Protein AF-A0A2N8HG03-F1 (afdb_monomer)

Nearest PDB structures (foldseek):
  8tf5-assembly1_A  TM=1.774E-01  e=1.425E+00  Homo sapiens
  3riu-assembly1_C-2  TM=3.263E-01  e=7.887E+00  Drosophila melanogaster

Structure (mmCIF, N/CA/C/O backbone):
data_AF-A0A2N8HG03-F1
#
_entry.id   AF-A0A2N8HG03-F1
#
loop_
_atom_site.group_PDB
_atom_site.id
_atom_site.type_symbol
_atom_site.label_atom_id
_atom_site.label_alt_id
_atom_site.label_comp_id
_atom_site.label_asym_id
_atom_site.label_entity_id
_atom_site.label_seq_id
_atom_site.pdbx_PDB_ins_code
_atom_site.Cartn_x
_atom_site.Cartn_y
_atom_site.Cartn_z
_atom_site.occupancy
_atom_site.B_iso_or_equiv
_atom_site.auth_seq_id
_atom_site.auth_comp_id
_atom_site.auth_asym_id
_atom_site.auth_atom_id
_atom_site.pdbx_PDB_model_num
ATOM 1 N N . MET A 1 1 ? 25.462 -40.327 -39.399 1.00 30.22 1 MET A N 1
ATOM 2 C CA . MET A 1 1 ? 26.759 -39.724 -39.775 1.00 30.22 1 MET A CA 1
ATOM 3 C C . MET A 1 1 ? 26.423 -38.397 -40.439 1.00 30.22 1 MET A C 1
ATOM 5 O O . MET A 1 1 ? 25.701 -38.433 -41.420 1.00 30.22 1 MET A O 1
ATOM 9 N N . ALA A 1 2 ? 26.528 -37.280 -39.710 1.00 26.92 2 ALA A N 1
ATOM 10 C CA . ALA A 1 2 ? 27.710 -36.395 -39.666 1.00 26.92 2 ALA A CA 1
ATOM 11 C C . ALA A 1 2 ? 27.862 -35.647 -41.018 1.00 26.92 2 ALA A C 1
ATOM 13 O O . ALA A 1 2 ? 27.846 -36.296 -42.051 1.00 26.92 2 ALA A O 1
ATOM 14 N N . CYS A 1 3 ? 27.937 -34.319 -41.127 1.00 23.59 3 CYS A N 1
ATOM 15 C CA . CYS A 1 3 ? 28.529 -33.322 -40.241 1.00 23.59 3 CYS A CA 1
ATOM 16 C C . CYS A 1 3 ? 27.884 -31.934 -40.398 1.00 23.59 3 CYS A C 1
ATOM 18 O O . CYS A 1 3 ? 27.344 -31.577 -41.441 1.00 23.59 3 CYS A O 1
ATOM 20 N N . CYS A 1 4 ? 28.049 -31.164 -39.326 1.00 28.66 4 CYS A N 1
ATOM 21 C CA . CYS A 1 4 ? 27.863 -29.733 -39.165 1.00 28.66 4 CYS A CA 1
ATOM 22 C C . CYS A 1 4 ? 28.482 -28.878 -40.282 1.00 28.66 4 CYS A C 1
ATOM 24 O O . CYS A 1 4 ? 29.596 -29.150 -40.726 1.00 28.66 4 CYS A O 1
ATOM 26 N N . VAL A 1 5 ? 27.849 -27.736 -40.560 1.00 26.95 5 VAL A N 1
ATOM 27 C CA . VAL A 1 5 ? 28.579 -26.488 -40.808 1.00 26.95 5 VAL A CA 1
ATOM 28 C C . VAL A 1 5 ? 28.059 -25.456 -39.816 1.00 26.95 5 VAL A C 1
ATOM 30 O O . VAL A 1 5 ? 26.890 -25.086 -39.808 1.00 26.95 5 VAL A O 1
ATOM 33 N N . SER A 1 6 ? 28.957 -25.061 -38.929 1.00 29.70 6 SER A N 1
ATOM 34 C CA . SER A 1 6 ? 28.854 -23.935 -38.019 1.00 29.70 6 SER A CA 1
ATOM 35 C C . SER A 1 6 ? 28.812 -22.613 -38.786 1.00 29.70 6 SER A C 1
ATOM 37 O O . SER A 1 6 ? 29.751 -22.309 -39.520 1.00 29.70 6 SER A O 1
ATOM 39 N N . SER A 1 7 ? 27.814 -21.777 -38.517 1.00 25.95 7 SER A N 1
ATOM 40 C CA . SER A 1 7 ? 27.948 -20.323 -38.631 1.00 25.95 7 SER A CA 1
ATOM 41 C C . SER A 1 7 ? 27.722 -19.722 -37.248 1.00 25.95 7 SER A C 1
ATOM 43 O O . SER A 1 7 ? 26.591 -19.544 -36.798 1.00 25.95 7 SER A O 1
ATOM 45 N N . GLY A 1 8 ? 28.824 -19.482 -36.541 1.00 24.59 8 GLY A N 1
ATOM 46 C CA . GLY A 1 8 ? 28.824 -18.633 -35.363 1.00 24.59 8 GLY A CA 1
ATOM 47 C C . GLY A 1 8 ? 28.621 -17.166 -35.745 1.00 24.59 8 GLY A C 1
ATOM 48 O O . GLY A 1 8 ? 29.055 -16.731 -36.807 1.00 24.59 8 GLY A O 1
ATOM 49 N N . HIS A 1 9 ? 28.019 -16.433 -34.805 1.00 30.08 9 HIS A N 1
ATOM 50 C CA . HIS A 1 9 ? 28.015 -14.970 -34.674 1.00 30.08 9 HIS A CA 1
ATOM 51 C C . HIS A 1 9 ? 27.042 -14.191 -35.572 1.00 30.08 9 HIS A C 1
ATOM 53 O O . HIS A 1 9 ? 27.437 -13.410 -36.427 1.00 30.08 9 HIS A O 1
ATOM 59 N N . ALA A 1 10 ? 25.763 -14.264 -35.217 1.00 28.02 10 ALA A N 1
ATOM 60 C CA . ALA A 1 10 ? 25.020 -13.059 -34.871 1.00 28.02 10 ALA A CA 1
ATOM 61 C C . ALA A 1 10 ? 24.168 -13.418 -33.652 1.00 28.02 10 ALA A C 1
ATOM 63 O O . ALA A 1 10 ? 23.324 -14.305 -33.717 1.00 28.02 10 ALA A O 1
ATOM 64 N N . ALA A 1 11 ? 24.435 -12.802 -32.502 1.00 32.81 11 ALA A N 1
ATOM 65 C CA . ALA A 1 11 ? 23.378 -12.676 -31.516 1.00 32.81 11 ALA A CA 1
ATOM 66 C C . ALA A 1 11 ? 22.313 -11.831 -32.218 1.00 32.81 11 ALA A C 1
ATOM 68 O O . ALA A 1 11 ? 22.562 -10.647 -32.445 1.00 32.81 11 ALA A O 1
ATOM 69 N N . ASP A 1 12 ? 21.226 -12.460 -32.671 1.00 35.94 12 ASP A N 1
ATOM 70 C CA . ASP A 1 12 ? 20.104 -11.771 -33.300 1.00 35.94 12 ASP A CA 1
ATOM 71 C C . ASP A 1 12 ? 19.755 -10.572 -32.422 1.00 35.94 12 ASP A C 1
ATOM 73 O O . ASP A 1 12 ? 19.365 -10.719 -31.258 1.00 35.94 12 ASP A O 1
ATOM 77 N N . SER A 1 13 ? 20.000 -9.370 -32.940 1.00 44.31 13 SER A N 1
ATOM 78 C CA . SER A 1 13 ? 19.705 -8.135 -32.236 1.00 44.31 13 SER A CA 1
ATOM 79 C C . SER A 1 13 ? 18.190 -7.988 -32.204 1.00 44.31 13 SER A C 1
ATOM 81 O O . SER A 1 13 ? 17.592 -7.385 -33.090 1.00 44.31 13 SER A O 1
ATOM 83 N N . PHE A 1 14 ? 17.560 -8.604 -31.209 1.00 52.78 14 PHE A N 1
ATOM 84 C CA . PHE A 1 14 ? 16.140 -8.447 -30.953 1.00 52.78 14 PHE A CA 1
ATOM 85 C C . PHE A 1 14 ? 15.879 -6.958 -30.672 1.00 52.78 14 PHE A C 1
ATOM 87 O O . PHE A 1 14 ? 16.500 -6.365 -29.782 1.00 52.78 14 PHE A O 1
ATOM 94 N N . ASP A 1 15 ? 15.017 -6.342 -31.480 1.00 62.91 15 ASP A N 1
ATOM 95 C CA . ASP A 1 15 ? 14.831 -4.890 -31.569 1.00 62.91 15 ASP A CA 1
ATOM 96 C C . ASP A 1 15 ? 13.351 -4.477 -31.405 1.00 62.91 15 ASP A C 1
ATOM 98 O O . ASP A 1 15 ? 12.465 -5.280 -31.093 1.00 62.91 15 ASP A O 1
ATOM 102 N N . PHE A 1 16 ? 13.058 -3.191 -31.619 1.00 65.12 16 PHE A N 1
ATOM 103 C CA . PHE A 1 16 ? 11.703 -2.639 -31.529 1.00 65.12 16 PHE A CA 1
ATOM 104 C C . PHE A 1 16 ? 10.714 -3.238 -32.550 1.00 65.12 16 PHE A C 1
ATOM 106 O O . PHE A 1 16 ? 9.497 -3.196 -32.335 1.00 65.12 16 PHE A O 1
ATOM 113 N N . GLN A 1 17 ? 11.190 -3.776 -33.678 1.00 69.31 17 GLN A N 1
ATOM 114 C CA . GLN A 1 17 ? 10.327 -4.414 -34.670 1.00 69.31 17 GLN A CA 1
ATOM 115 C C . GLN A 1 17 ? 9.769 -5.732 -34.134 1.00 69.31 17 GLN A C 1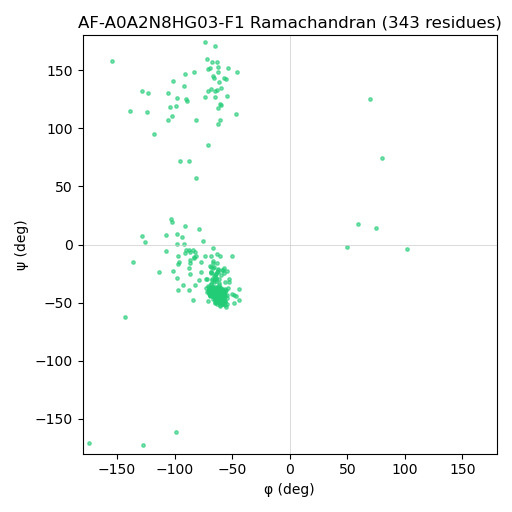
ATOM 117 O O . GLN A 1 17 ? 8.560 -5.963 -34.222 1.00 69.31 17 GLN A O 1
ATOM 122 N N . HIS A 1 18 ? 10.611 -6.522 -33.475 1.00 71.31 18 HIS A N 1
ATOM 123 C CA . HIS A 1 18 ? 10.209 -7.784 -32.868 1.00 71.31 18 HIS A CA 1
ATOM 124 C C . HIS A 1 18 ? 9.151 -7.582 -31.772 1.00 71.31 18 HIS A C 1
ATOM 126 O O . HIS A 1 18 ? 8.145 -8.288 -31.742 1.00 71.31 18 HIS A O 1
ATOM 132 N N . LEU A 1 19 ? 9.295 -6.557 -30.921 1.00 74.00 19 LEU A N 1
ATOM 133 C CA . LEU A 1 19 ? 8.280 -6.220 -29.909 1.00 74.00 19 LEU A CA 1
ATOM 134 C C . LEU A 1 19 ? 6.899 -5.972 -30.542 1.00 74.00 19 LEU A C 1
ATOM 136 O O . LEU A 1 19 ? 5.879 -6.424 -30.020 1.00 74.00 19 LEU A O 1
ATOM 140 N N . ARG A 1 20 ? 6.857 -5.306 -31.702 1.00 73.44 20 ARG A N 1
ATOM 141 C CA . ARG A 1 20 ? 5.604 -5.061 -32.429 1.00 73.44 20 ARG A CA 1
ATOM 142 C C . ARG A 1 20 ? 5.015 -6.319 -33.047 1.00 73.44 20 ARG A C 1
ATOM 144 O O . ARG A 1 20 ? 3.793 -6.447 -33.084 1.00 73.44 20 ARG A O 1
ATOM 151 N N . GLU A 1 21 ? 5.845 -7.221 -33.550 1.00 79.75 21 GLU A N 1
ATOM 152 C CA . GLU A 1 21 ? 5.385 -8.494 -34.108 1.00 79.75 21 GLU A CA 1
ATOM 153 C C . GLU A 1 21 ? 4.722 -9.357 -33.031 1.00 79.75 21 GLU A C 1
ATOM 155 O O . GLU A 1 21 ? 3.597 -9.817 -33.229 1.00 79.75 21 GLU A O 1
ATOM 160 N N . TYR A 1 22 ? 5.334 -9.460 -31.849 1.00 80.19 22 TYR A N 1
ATOM 1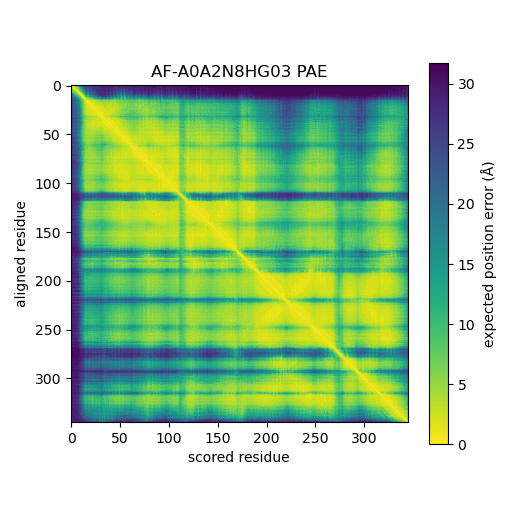61 C CA . TYR A 1 22 ? 4.729 -10.151 -30.708 1.00 80.19 22 TYR A CA 1
ATOM 162 C C . TYR A 1 22 ? 3.424 -9.486 -30.249 1.00 80.19 22 TYR A C 1
ATOM 164 O O . TYR A 1 22 ? 2.427 -10.176 -30.055 1.00 80.19 22 TYR A O 1
ATOM 172 N N . GLN A 1 23 ? 3.368 -8.152 -30.156 1.00 77.62 23 GLN A N 1
ATOM 173 C CA . GLN A 1 23 ? 2.124 -7.446 -29.808 1.00 77.62 23 GLN A CA 1
ATOM 174 C C . GLN A 1 23 ? 0.999 -7.684 -30.827 1.00 77.62 23 GLN A C 1
ATOM 176 O O . GLN A 1 23 ? -0.160 -7.865 -30.442 1.00 77.62 23 GLN A O 1
ATOM 181 N N . LYS A 1 24 ? 1.324 -7.706 -32.127 1.00 83.69 24 LYS A N 1
ATOM 182 C CA . LYS A 1 24 ? 0.359 -8.033 -33.187 1.00 83.69 24 LYS A CA 1
ATOM 183 C C . LYS A 1 24 ? -0.174 -9.454 -33.026 1.00 83.69 24 LYS A C 1
ATOM 185 O O . LYS A 1 24 ? -1.387 -9.636 -33.083 1.00 83.69 24 LYS A O 1
ATOM 190 N N . LEU A 1 25 ? 0.705 -10.426 -32.779 1.00 82.88 25 LEU A N 1
ATOM 191 C CA . LEU A 1 25 ? 0.326 -11.825 -32.561 1.00 82.88 25 LEU A CA 1
ATOM 192 C C . LEU A 1 25 ? -0.571 -11.988 -31.326 1.00 82.88 25 LEU A C 1
ATOM 194 O O . LEU A 1 25 ? -1.611 -12.637 -31.412 1.00 82.88 25 LEU A O 1
ATOM 198 N N . THR A 1 26 ? -0.240 -11.339 -30.206 1.00 80.25 26 THR A N 1
ATOM 199 C CA . THR A 1 26 ? -1.081 -11.345 -28.996 1.00 80.25 26 THR A CA 1
ATOM 200 C C . THR A 1 26 ? -2.480 -10.785 -29.273 1.00 80.25 26 THR A C 1
ATOM 202 O O . THR A 1 26 ? -3.484 -11.362 -28.842 1.00 80.25 26 THR A O 1
ATOM 205 N N . CYS A 1 27 ? -2.568 -9.680 -30.023 1.00 78.94 27 CYS A N 1
ATOM 206 C CA . CYS A 1 27 ? -3.843 -9.083 -30.420 1.00 78.94 27 CYS A CA 1
ATOM 207 C C . CYS A 1 27 ? -4.643 -10.017 -31.340 1.00 78.94 27 CYS A C 1
ATOM 209 O O . CYS A 1 27 ? -5.829 -10.238 -31.101 1.00 78.94 27 CYS A O 1
ATOM 211 N N . GLN A 1 28 ? -3.985 -10.621 -32.332 1.00 85.56 28 GLN A N 1
ATOM 212 C CA . GLN A 1 28 ? -4.604 -11.571 -33.252 1.00 85.56 28 GLN A CA 1
ATOM 213 C C . GLN A 1 28 ? -5.192 -12.775 -32.504 1.00 85.56 28 GLN A C 1
ATOM 215 O O . GLN A 1 28 ? -6.379 -13.062 -32.647 1.00 85.56 28 GLN A O 1
ATOM 220 N N . TYR A 1 29 ? -4.417 -13.426 -31.631 1.00 86.12 29 TYR A N 1
ATOM 221 C CA . TYR A 1 29 ? -4.920 -14.556 -30.843 1.00 86.12 29 TYR A CA 1
ATOM 222 C C . TYR A 1 29 ? -6.076 -14.161 -29.918 1.00 86.12 29 TYR A C 1
ATOM 224 O O . TYR A 1 29 ? -7.011 -14.940 -29.731 1.00 86.12 29 TYR A O 1
ATOM 232 N N . SER A 1 30 ? -6.058 -12.941 -29.376 1.00 76.31 30 SER A N 1
ATOM 233 C CA . SER A 1 30 ? -7.166 -12.419 -28.567 1.00 76.31 30 SER A CA 1
ATOM 234 C C . SER A 1 30 ? -8.441 -12.222 -29.396 1.00 76.31 30 SER A C 1
ATOM 236 O O . SER A 1 30 ? -9.527 -12.585 -28.942 1.00 76.31 30 SER A O 1
ATOM 238 N N . GLN A 1 31 ? -8.320 -11.695 -30.620 1.00 84.69 31 GLN A N 1
ATOM 239 C CA . GLN A 1 31 ? -9.437 -11.527 -31.560 1.00 84.69 31 GLN A CA 1
ATOM 240 C C . GLN A 1 31 ? -10.015 -12.876 -32.012 1.00 84.69 31 GLN A C 1
ATOM 242 O O . GLN A 1 31 ? -11.231 -13.025 -32.112 1.00 84.69 31 GLN A O 1
ATOM 247 N N . GLU A 1 32 ? -9.158 -13.883 -32.187 1.00 87.69 32 GLU A N 1
ATOM 248 C CA . GLU A 1 32 ? -9.529 -15.273 -32.487 1.00 87.69 32 GLU A CA 1
ATOM 249 C C . GLU A 1 32 ? -10.090 -16.034 -31.263 1.00 87.69 32 GLU A C 1
ATOM 251 O O . GLU A 1 32 ? -10.387 -17.224 -31.352 1.00 87.69 32 GLU A O 1
ATOM 256 N N . ARG A 1 33 ? -10.247 -15.369 -30.105 1.00 85.69 33 ARG A N 1
ATOM 257 C CA . ARG A 1 33 ? -10.662 -15.949 -28.810 1.00 85.69 33 ARG A CA 1
ATOM 258 C C . ARG A 1 33 ? -9.740 -17.057 -28.277 1.00 85.69 33 ARG A C 1
ATOM 260 O O . ARG A 1 33 ? -10.113 -17.775 -27.349 1.00 85.69 33 ARG A O 1
ATOM 267 N N . ASN A 1 34 ? -8.512 -17.161 -28.781 1.00 87.44 34 ASN A N 1
ATOM 268 C CA . ASN A 1 34 ? -7.492 -18.075 -28.274 1.00 87.44 34 ASN A CA 1
ATOM 269 C C . ASN A 1 34 ? -6.691 -17.429 -27.128 1.00 87.44 34 ASN A C 1
ATOM 271 O O . ASN A 1 34 ? -5.528 -17.047 -27.271 1.00 87.44 34 ASN A O 1
ATOM 275 N N . LEU A 1 35 ? -7.340 -17.292 -25.968 1.00 84.50 35 LEU A N 1
ATOM 276 C CA . LEU A 1 35 ? -6.783 -16.568 -24.821 1.00 84.50 35 LEU A CA 1
ATOM 277 C C . LEU A 1 35 ? -5.536 -17.236 -24.213 1.00 84.50 35 LEU A C 1
ATOM 279 O O . LEU A 1 35 ? -4.667 -16.522 -23.719 1.00 84.50 35 LEU A O 1
ATOM 283 N N . SER A 1 36 ? -5.416 -18.571 -24.276 1.00 86.88 36 SER A N 1
ATOM 284 C CA . SER A 1 36 ? -4.216 -19.288 -23.800 1.00 86.88 36 SER A CA 1
ATOM 285 C C . SER A 1 36 ? -2.996 -18.893 -24.619 1.00 86.88 36 SER A C 1
ATOM 287 O O . SER A 1 36 ? -1.993 -18.442 -24.075 1.00 86.88 36 SER A O 1
ATOM 289 N N . LYS A 1 37 ? -3.116 -18.960 -25.949 1.00 86.19 37 LYS A N 1
ATOM 290 C CA . LYS A 1 37 ? -2.011 -18.646 -26.854 1.00 86.19 37 LYS A CA 1
ATOM 291 C C . LYS A 1 37 ? -1.650 -17.161 -26.840 1.00 86.19 37 LYS A C 1
ATOM 293 O O . LYS A 1 37 ? -0.473 -16.816 -26.935 1.00 86.19 37 LYS A O 1
ATOM 298 N N . ALA A 1 38 ? -2.641 -16.283 -26.666 1.00 79.75 38 ALA A N 1
ATOM 299 C CA . ALA A 1 38 ? -2.400 -14.864 -26.417 1.00 79.75 38 ALA A CA 1
ATOM 300 C C . ALA A 1 38 ? -1.580 -14.650 -25.132 1.00 79.75 38 ALA A C 1
ATOM 302 O O . ALA A 1 38 ? -0.585 -13.930 -25.162 1.00 79.75 38 ALA A O 1
ATOM 303 N N . ALA A 1 39 ? -1.946 -15.311 -24.027 1.00 82.25 39 ALA A N 1
ATOM 304 C CA . ALA A 1 39 ? -1.229 -15.205 -22.757 1.00 82.25 39 ALA A CA 1
ATOM 305 C C . ALA A 1 39 ? 0.195 -15.786 -22.821 1.00 82.25 39 ALA A C 1
ATOM 307 O O . ALA A 1 39 ? 1.118 -15.189 -22.272 1.00 82.25 39 ALA A O 1
ATOM 308 N N . GLU A 1 40 ? 0.391 -16.909 -23.514 1.00 87.31 40 GLU A N 1
ATOM 309 C CA . GLU A 1 40 ? 1.711 -17.513 -23.747 1.00 87.31 40 GLU A CA 1
ATOM 310 C C . GLU A 1 40 ? 2.622 -16.590 -24.567 1.00 87.31 40 GLU A C 1
ATOM 312 O O . GLU A 1 40 ? 3.770 -16.361 -24.190 1.00 87.31 40 GLU A O 1
ATOM 317 N N . THR A 1 41 ? 2.100 -16.017 -25.656 1.00 84.75 41 THR A N 1
ATOM 318 C CA . THR A 1 41 ? 2.847 -15.087 -26.524 1.00 84.75 41 THR A CA 1
ATOM 319 C C . THR A 1 41 ? 3.232 -13.818 -25.763 1.00 84.75 41 THR A C 1
ATOM 321 O O . THR A 1 41 ? 4.361 -13.338 -25.861 1.00 84.75 41 THR A O 1
ATOM 324 N N . ASP A 1 42 ? 2.310 -13.296 -24.955 1.00 82.06 42 ASP A N 1
ATOM 325 C CA . ASP A 1 42 ? 2.555 -12.140 -24.099 1.00 82.06 42 ASP A CA 1
ATOM 326 C C . ASP A 1 42 ? 3.607 -12.443 -23.017 1.00 82.06 42 ASP A C 1
ATOM 328 O O . ASP A 1 42 ? 4.529 -11.657 -22.815 1.00 82.06 42 ASP A O 1
ATOM 332 N N . ALA A 1 43 ? 3.547 -13.614 -22.374 1.00 84.06 43 ALA A N 1
ATOM 333 C CA . ALA A 1 43 ? 4.552 -14.041 -21.400 1.00 84.06 43 ALA 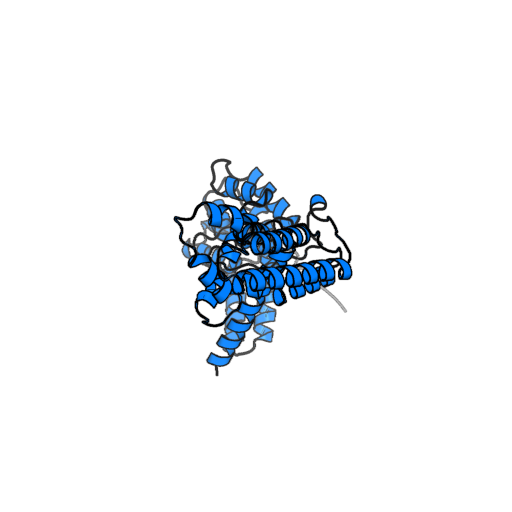A CA 1
ATOM 334 C C . ALA A 1 43 ? 5.951 -14.201 -22.026 1.00 84.06 43 ALA A C 1
ATOM 336 O O . ALA A 1 43 ? 6.944 -13.795 -21.422 1.00 84.06 43 ALA A O 1
ATOM 337 N N . GLN A 1 44 ? 6.041 -14.739 -23.247 1.00 85.56 44 GLN A N 1
ATOM 338 C CA . GLN A 1 44 ? 7.304 -14.823 -23.990 1.00 85.56 44 GLN A CA 1
ATOM 339 C C . GLN A 1 44 ? 7.880 -13.437 -24.280 1.00 85.56 44 GLN A C 1
ATOM 341 O O . GLN A 1 44 ? 9.063 -13.202 -24.034 1.00 85.56 44 GLN A O 1
ATOM 346 N N . LEU A 1 45 ? 7.047 -12.499 -24.746 1.00 83.75 45 LEU A N 1
ATOM 347 C CA . LEU A 1 45 ? 7.480 -11.123 -24.978 1.00 83.75 45 LEU A CA 1
ATOM 348 C C . LEU A 1 45 ? 8.039 -10.501 -23.693 1.00 83.75 45 LEU A C 1
ATOM 350 O O . LEU A 1 45 ? 9.121 -9.916 -23.718 1.00 83.75 45 LEU A O 1
ATOM 354 N N . ARG A 1 46 ? 7.345 -10.672 -22.562 1.00 84.19 46 ARG A N 1
ATOM 355 C CA . ARG A 1 46 ? 7.768 -10.141 -21.258 1.00 84.19 46 ARG A CA 1
ATOM 356 C C . ARG A 1 46 ? 9.146 -10.641 -20.823 1.00 84.19 46 ARG A C 1
ATOM 358 O O . ARG A 1 46 ? 9.970 -9.833 -20.404 1.00 84.19 46 ARG A O 1
ATOM 365 N N . GLN A 1 47 ? 9.441 -11.928 -21.013 1.00 83.69 47 GLN A N 1
ATOM 366 C CA . GLN A 1 47 ? 10.761 -12.503 -20.708 1.00 83.69 47 GLN A CA 1
ATOM 367 C C . GLN A 1 47 ? 11.895 -11.927 -21.567 1.00 83.69 47 GLN A C 1
ATOM 369 O O . GLN A 1 47 ? 13.061 -11.953 -21.167 1.00 83.69 47 GLN A O 1
ATOM 374 N N . LEU A 1 48 ? 11.574 -11.428 -22.761 1.00 84.38 48 LEU A N 1
ATOM 375 C CA . LEU A 1 48 ? 12.557 -10.851 -23.669 1.00 84.38 48 LEU A CA 1
ATOM 376 C C . LEU A 1 48 ? 12.801 -9.365 -23.394 1.00 84.38 48 LEU A C 1
ATOM 378 O O . LEU A 1 48 ? 13.901 -8.896 -23.671 1.00 84.38 48 LEU A O 1
ATOM 382 N N . LEU A 1 49 ? 11.843 -8.639 -22.802 1.00 85.81 49 LEU A N 1
ATOM 383 C CA . LEU A 1 49 ? 11.942 -7.188 -22.578 1.00 85.81 49 LEU A CA 1
ATOM 384 C C . LEU A 1 49 ? 13.271 -6.743 -21.944 1.00 85.81 49 LEU A C 1
ATOM 386 O O . LEU A 1 49 ? 13.917 -5.885 -22.551 1.00 85.81 49 LEU A O 1
ATOM 390 N N . PRO A 1 50 ? 13.762 -7.332 -20.832 1.00 85.50 50 PRO A N 1
ATOM 391 C CA . PRO A 1 50 ? 15.041 -6.930 -20.236 1.00 85.50 50 PRO A CA 1
ATOM 392 C C . PRO A 1 50 ? 16.231 -6.999 -21.206 1.00 85.50 50 PRO A C 1
ATOM 394 O O . PRO A 1 50 ? 17.145 -6.182 -21.132 1.00 85.50 50 PRO A O 1
ATOM 397 N N . LYS A 1 51 ? 16.208 -7.941 -22.160 1.00 84.88 51 LYS A N 1
ATOM 398 C CA . LYS A 1 51 ? 17.274 -8.129 -23.159 1.00 84.88 51 LYS A CA 1
ATOM 399 C C . LYS A 1 51 ? 17.229 -7.086 -24.278 1.00 84.88 51 LYS A C 1
ATOM 401 O O . LYS A 1 51 ? 18.240 -6.846 -24.927 1.00 84.88 51 LYS A O 1
ATOM 406 N N . ILE A 1 52 ? 16.063 -6.485 -24.511 1.00 85.50 52 ILE A N 1
ATOM 407 C CA . ILE A 1 52 ? 15.795 -5.575 -25.635 1.00 85.50 52 ILE A CA 1
ATOM 408 C C . ILE A 1 52 ? 15.925 -4.114 -25.202 1.00 85.50 52 ILE A C 1
ATOM 410 O O . ILE A 1 52 ? 16.294 -3.264 -26.010 1.00 85.50 52 ILE A O 1
ATOM 414 N N . ILE A 1 53 ? 15.653 -3.816 -23.927 1.00 88.38 53 ILE A N 1
ATOM 415 C CA . ILE A 1 53 ? 15.742 -2.469 -23.344 1.00 88.38 53 ILE A CA 1
ATOM 416 C C . ILE A 1 53 ? 17.041 -1.725 -23.720 1.00 88.38 53 ILE A C 1
ATOM 418 O O . ILE A 1 53 ? 16.931 -0.566 -24.124 1.00 88.38 53 ILE A O 1
ATOM 422 N N . PRO A 1 54 ? 18.245 -2.335 -23.689 1.00 88.69 54 PRO A N 1
ATOM 423 C CA . PRO A 1 54 ? 19.471 -1.641 -24.093 1.00 88.69 54 PRO A CA 1
ATOM 424 C C . PRO A 1 54 ? 19.440 -1.150 -25.547 1.00 88.69 54 PRO A C 1
ATOM 426 O O . PRO A 1 54 ? 19.856 -0.026 -25.831 1.00 88.69 54 PRO A O 1
ATOM 429 N N . ASN A 1 55 ? 18.907 -1.968 -26.461 1.00 86.56 55 ASN A N 1
ATOM 430 C CA . ASN A 1 55 ? 18.770 -1.616 -27.875 1.00 86.56 55 ASN A CA 1
ATOM 431 C C . ASN A 1 55 ? 17.724 -0.513 -28.058 1.00 86.56 55 ASN A C 1
ATOM 433 O O . ASN A 1 55 ? 17.980 0.462 -28.753 1.00 86.56 55 ASN A O 1
ATOM 437 N N . ILE A 1 56 ? 16.589 -0.609 -27.355 1.00 84.81 56 ILE A N 1
ATOM 438 C CA . ILE A 1 56 ? 15.563 0.444 -27.349 1.00 84.81 56 ILE A CA 1
ATOM 439 C C . ILE A 1 56 ? 16.174 1.778 -26.920 1.00 84.81 56 ILE A C 1
ATOM 441 O O . ILE A 1 56 ? 15.984 2.764 -27.620 1.00 84.81 56 ILE A O 1
ATOM 445 N N . ILE A 1 57 ? 16.921 1.812 -25.809 1.00 88.62 57 ILE A N 1
ATOM 446 C CA . ILE A 1 57 ? 17.544 3.040 -25.288 1.00 88.62 57 ILE A CA 1
ATOM 447 C C . ILE A 1 57 ? 18.529 3.633 -26.297 1.00 88.62 57 ILE A C 1
ATOM 449 O O . ILE A 1 57 ? 18.538 4.846 -26.513 1.00 88.62 57 ILE A O 1
ATOM 453 N N . LYS A 1 58 ? 19.353 2.784 -26.921 1.00 87.06 58 LYS A N 1
ATOM 454 C CA . LYS A 1 58 ? 20.299 3.196 -27.961 1.00 87.06 58 LYS A CA 1
ATOM 455 C C . LYS A 1 58 ? 19.580 3.816 -29.163 1.00 87.06 58 LYS A C 1
ATOM 457 O O . LYS A 1 58 ? 20.043 4.827 -29.687 1.00 87.06 58 LYS A O 1
ATOM 462 N N . ASP A 1 59 ? 18.451 3.238 -29.556 1.00 85.69 59 ASP A N 1
ATOM 463 C CA . ASP A 1 59 ? 17.713 3.623 -30.755 1.00 85.69 59 ASP A CA 1
ATOM 464 C C . ASP A 1 59 ? 16.662 4.717 -30.500 1.00 85.69 59 ASP A C 1
ATOM 466 O O . ASP A 1 59 ? 16.086 5.214 -31.468 1.00 85.69 59 ASP A O 1
ATOM 470 N N . LEU A 1 60 ? 16.433 5.141 -29.245 1.00 85.56 60 LEU A N 1
ATOM 471 C CA . LEU A 1 60 ? 15.456 6.182 -28.871 1.00 85.56 60 LEU A CA 1
ATOM 472 C C . LEU A 1 60 ? 15.475 7.412 -29.799 1.00 85.56 60 LEU A C 1
ATOM 474 O O . LEU A 1 60 ? 14.401 7.735 -30.309 1.00 85.56 60 LEU A O 1
ATOM 478 N N . PRO A 1 61 ? 16.639 8.013 -30.139 1.00 83.00 61 PRO A N 1
ATOM 479 C CA . PRO A 1 61 ? 16.688 9.192 -31.014 1.00 83.00 61 PRO A CA 1
ATOM 480 C C . PRO A 1 61 ? 16.151 8.956 -32.433 1.00 83.00 61 PRO A C 1
ATOM 482 O O . PRO A 1 61 ? 15.790 9.892 -33.142 1.00 83.00 61 PRO A O 1
ATOM 485 N N . SER A 1 62 ? 16.116 7.697 -32.882 1.00 82.12 62 SER A N 1
ATOM 486 C CA . SER A 1 62 ? 15.575 7.297 -34.188 1.00 82.12 62 SER A CA 1
ATOM 487 C C . SER A 1 62 ? 14.083 6.934 -34.138 1.00 82.12 62 SER A C 1
ATOM 489 O O . SER A 1 62 ? 13.441 6.728 -35.173 1.00 82.12 62 SER A O 1
ATOM 491 N N . ILE A 1 63 ? 13.504 6.866 -32.937 1.00 80.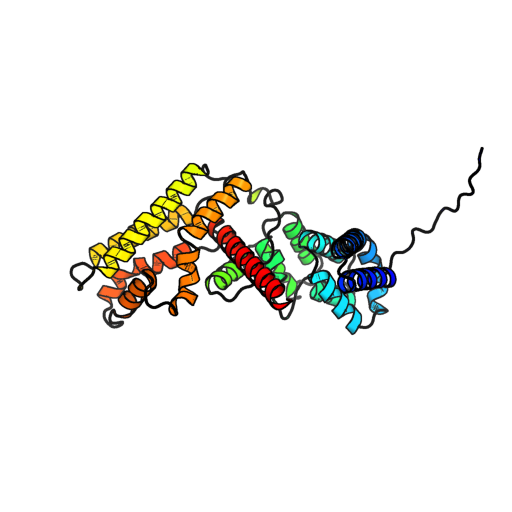56 63 ILE A N 1
ATOM 492 C CA . ILE A 1 63 ? 12.105 6.526 -32.698 1.00 80.56 63 ILE A CA 1
ATOM 493 C C . ILE A 1 63 ? 11.315 7.822 -32.510 1.00 80.56 63 ILE A C 1
ATOM 495 O O . ILE A 1 63 ? 11.608 8.627 -31.637 1.00 80.56 63 ILE A O 1
ATOM 499 N N . SER A 1 64 ? 10.241 8.009 -33.281 1.00 81.94 64 SER A N 1
ATOM 500 C CA . SER A 1 64 ? 9.357 9.176 -33.129 1.00 81.94 64 SER A CA 1
ATOM 501 C C . SER A 1 64 ? 8.810 9.303 -31.699 1.00 81.94 64 SER A C 1
ATOM 503 O O . SER A 1 64 ? 8.366 8.297 -31.141 1.00 81.94 64 SER A O 1
ATOM 505 N N . GLN A 1 65 ? 8.680 10.525 -31.181 1.00 82.25 65 GLN A N 1
ATOM 506 C CA . GLN A 1 65 ? 8.138 10.809 -29.844 1.00 82.25 65 GLN A CA 1
ATOM 507 C C . GLN A 1 65 ? 6.808 10.087 -29.547 1.00 82.25 65 GLN A C 1
ATOM 509 O O . GLN A 1 65 ? 6.667 9.459 -28.504 1.00 82.25 65 GLN A O 1
ATOM 514 N N . HIS A 1 66 ? 5.863 10.068 -30.497 1.00 81.12 66 HIS A N 1
ATOM 515 C CA . HIS A 1 66 ? 4.594 9.338 -30.347 1.00 81.12 66 HIS A CA 1
ATOM 516 C C . HIS A 1 66 ? 4.794 7.843 -30.033 1.00 81.12 66 HIS A C 1
ATOM 518 O O . HIS A 1 66 ? 4.093 7.266 -29.204 1.00 81.12 66 HIS A O 1
ATOM 524 N N . ARG A 1 67 ? 5.781 7.204 -30.671 1.00 78.88 67 ARG A N 1
ATOM 525 C CA . ARG A 1 67 ? 6.113 5.793 -30.429 1.00 78.88 67 ARG A CA 1
ATOM 526 C C . ARG A 1 67 ? 6.796 5.589 -29.084 1.00 78.88 67 ARG A C 1
ATOM 528 O O . ARG A 1 67 ? 6.506 4.591 -28.433 1.00 78.88 67 ARG A O 1
ATOM 535 N N . GLN A 1 68 ? 7.651 6.518 -28.662 1.00 83.44 68 GLN A N 1
ATOM 536 C CA . GLN A 1 68 ? 8.244 6.484 -27.325 1.00 83.44 68 GLN A CA 1
ATOM 537 C C . GLN A 1 68 ? 7.147 6.541 -26.249 1.00 83.44 68 GLN A C 1
ATOM 539 O O . GLN A 1 68 ? 7.156 5.736 -25.322 1.00 83.44 68 GLN A O 1
ATOM 544 N N . THR A 1 69 ? 6.136 7.399 -26.427 1.00 81.62 69 THR A N 1
ATOM 545 C CA . THR A 1 69 ? 4.965 7.471 -25.538 1.00 81.62 69 THR A CA 1
ATOM 546 C C . THR A 1 69 ? 4.156 6.172 -25.517 1.00 81.62 69 THR A C 1
ATOM 548 O O . THR A 1 69 ? 3.778 5.695 -24.452 1.00 81.62 69 THR A O 1
ATOM 551 N N . LEU A 1 70 ? 3.884 5.562 -26.674 1.00 79.62 70 LEU A N 1
ATOM 552 C CA . LEU A 1 70 ? 3.170 4.279 -26.709 1.00 79.62 70 LEU A CA 1
ATOM 553 C C . LEU A 1 70 ? 3.958 3.161 -26.013 1.00 79.62 70 LEU A C 1
ATOM 555 O O . LEU A 1 70 ? 3.364 2.325 -25.331 1.00 79.62 70 LEU A O 1
ATOM 559 N N . LEU A 1 71 ? 5.283 3.156 -26.166 1.00 83.25 71 LEU A N 1
ATOM 560 C CA . LEU A 1 71 ? 6.145 2.189 -25.503 1.00 83.25 71 LEU A CA 1
ATOM 561 C C . LEU A 1 71 ? 6.145 2.384 -23.985 1.00 83.25 71 LEU A C 1
ATOM 563 O O . LEU A 1 71 ? 5.956 1.404 -23.270 1.00 83.25 71 LEU A O 1
ATOM 567 N N . SER A 1 72 ? 6.286 3.614 -23.486 1.00 83.94 72 SER A N 1
ATOM 568 C CA . SER A 1 72 ? 6.235 3.868 -22.041 1.00 83.94 72 SER A CA 1
ATOM 569 C C . SER A 1 72 ? 4.886 3.450 -21.447 1.00 83.94 72 SER A C 1
ATOM 571 O O . SER A 1 72 ? 4.850 2.757 -20.433 1.00 83.94 72 SER A O 1
ATOM 573 N N . ILE A 1 73 ? 3.770 3.746 -22.128 1.00 80.31 73 ILE A N 1
ATOM 574 C CA . ILE A 1 73 ? 2.428 3.286 -21.728 1.00 80.31 73 ILE A CA 1
ATOM 575 C C . ILE A 1 73 ? 2.355 1.756 -21.666 1.00 80.31 73 ILE A C 1
ATOM 577 O O . ILE A 1 73 ? 1.760 1.210 -20.737 1.00 80.31 73 ILE A O 1
ATOM 581 N N . TYR A 1 74 ? 2.930 1.056 -22.646 1.00 81.19 74 TYR A N 1
ATOM 582 C CA . TYR A 1 74 ? 2.962 -0.406 -22.655 1.00 81.19 74 TYR A CA 1
ATOM 583 C C . TYR A 1 74 ? 3.789 -0.962 -21.490 1.00 81.19 74 TYR A C 1
ATOM 585 O O . TYR A 1 74 ? 3.294 -1.808 -20.747 1.00 81.19 74 TYR A O 1
ATOM 593 N N . LEU A 1 75 ? 5.009 -0.455 -21.285 1.00 84.62 75 LEU A N 1
ATOM 594 C CA . LEU A 1 75 ? 5.893 -0.902 -20.205 1.00 84.62 75 LEU A CA 1
ATOM 595 C C . LEU A 1 75 ? 5.258 -0.661 -18.827 1.00 84.62 75 LEU A C 1
ATOM 597 O O . LEU A 1 75 ? 5.317 -1.526 -17.958 1.00 84.62 75 LEU A O 1
ATOM 601 N N . ARG A 1 76 ? 4.530 0.447 -18.650 1.00 80.38 76 ARG A N 1
ATOM 602 C CA . ARG A 1 76 ? 3.756 0.720 -17.427 1.00 80.38 76 ARG A CA 1
ATOM 603 C C . ARG A 1 76 ? 2.576 -0.220 -17.210 1.00 80.38 76 ARG A C 1
ATOM 605 O O . ARG A 1 76 ? 2.028 -0.242 -16.114 1.00 80.38 76 ARG A O 1
ATOM 612 N N . LYS A 1 77 ? 2.144 -1.000 -18.198 1.00 78.44 77 LYS A N 1
ATOM 613 C CA . LYS A 1 77 ? 1.034 -1.962 -18.054 1.00 78.44 77 LYS A CA 1
ATOM 614 C C . LYS A 1 77 ? 1.503 -3.391 -17.794 1.00 78.44 77 LYS A C 1
ATOM 616 O O . LYS A 1 77 ? 0.661 -4.272 -17.637 1.00 78.44 77 LYS A O 1
ATOM 621 N N . LEU A 1 78 ? 2.814 -3.611 -17.716 1.00 80.00 78 LEU A N 1
ATOM 622 C CA . LEU A 1 78 ? 3.382 -4.912 -17.385 1.00 80.00 78 LEU A CA 1
ATOM 623 C C . LEU A 1 78 ? 2.963 -5.368 -15.979 1.00 80.00 78 LEU A C 1
ATOM 625 O O . LEU A 1 78 ? 2.715 -4.532 -15.110 1.00 80.00 78 LEU A O 1
ATOM 629 N N . PRO A 1 79 ? 2.899 -6.680 -15.717 1.00 79.44 79 PRO A N 1
ATOM 630 C CA . PRO A 1 79 ? 2.827 -7.187 -14.353 1.00 79.44 79 PRO A CA 1
ATOM 631 C C . PRO A 1 79 ? 3.963 -6.634 -13.494 1.00 79.44 79 PRO A C 1
ATOM 633 O O . PRO A 1 79 ? 5.039 -6.328 -13.995 1.00 79.44 79 PRO A O 1
ATOM 636 N N . ASP A 1 80 ? 3.724 -6.523 -12.196 1.00 81.38 80 ASP A N 1
ATOM 637 C CA . ASP A 1 80 ? 4.565 -5.740 -11.289 1.00 81.38 80 ASP A CA 1
ATOM 638 C C . ASP A 1 80 ? 6.026 -6.223 -11.197 1.00 81.38 80 ASP A C 1
ATOM 640 O O . ASP A 1 80 ? 6.937 -5.397 -11.198 1.00 81.38 80 ASP A O 1
ATOM 644 N N . GLU A 1 81 ? 6.268 -7.536 -11.229 1.00 84.50 81 GLU A N 1
ATOM 645 C CA . GLU A 1 81 ? 7.627 -8.104 -11.309 1.00 84.50 81 GLU A CA 1
ATOM 646 C C . GLU A 1 81 ? 8.315 -7.799 -12.648 1.00 84.50 81 GLU A C 1
ATOM 648 O O . GLU A 1 81 ? 9.477 -7.395 -12.685 1.00 84.50 81 GLU A O 1
ATOM 653 N N . ASP A 1 82 ? 7.593 -7.946 -13.762 1.00 86.44 82 ASP A N 1
ATOM 654 C CA . ASP A 1 82 ? 8.117 -7.651 -15.100 1.00 86.44 82 ASP A CA 1
ATOM 655 C C . ASP A 1 82 ? 8.416 -6.151 -15.251 1.00 86.44 82 ASP A C 1
ATOM 657 O O . ASP A 1 82 ? 9.429 -5.764 -15.832 1.00 86.44 82 ASP A O 1
ATOM 661 N N . TYR A 1 83 ? 7.554 -5.306 -14.683 1.00 87.25 83 TYR A N 1
ATOM 662 C CA . TYR A 1 83 ? 7.743 -3.864 -14.606 1.00 87.25 83 TYR A CA 1
ATOM 663 C C . TYR A 1 83 ? 8.993 -3.504 -13.799 1.00 87.25 83 TYR A C 1
ATOM 665 O O . TYR A 1 83 ? 9.797 -2.706 -14.275 1.00 87.25 83 TYR A O 1
ATOM 673 N N . LEU A 1 84 ? 9.196 -4.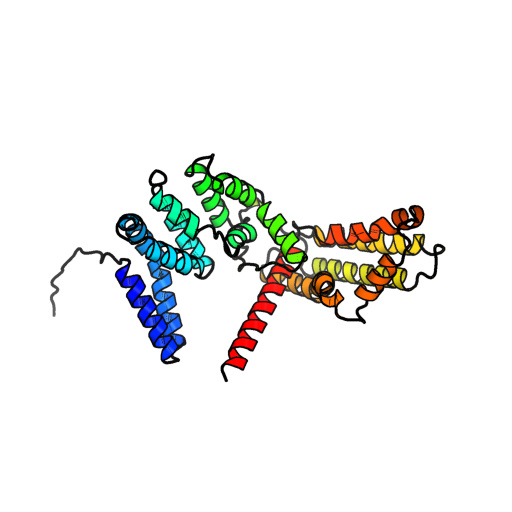109 -12.622 1.00 89.19 84 LEU A N 1
ATOM 674 C CA . LEU A 1 84 ? 10.385 -3.863 -11.804 1.00 89.19 84 LEU A CA 1
ATOM 675 C C . LEU A 1 84 ? 11.672 -4.291 -12.527 1.00 89.19 84 LEU A C 1
ATOM 677 O O . LEU A 1 84 ? 12.625 -3.518 -12.560 1.00 89.19 84 LEU A O 1
ATOM 681 N N . ASN A 1 85 ? 11.673 -5.458 -13.183 1.00 90.50 85 ASN A N 1
ATOM 682 C CA . ASN A 1 85 ? 12.797 -5.909 -14.017 1.00 90.50 85 ASN A CA 1
ATOM 683 C C . ASN A 1 85 ? 13.125 -4.892 -15.123 1.00 90.50 85 ASN A C 1
ATOM 685 O O . ASN A 1 85 ? 14.283 -4.542 -15.348 1.00 90.50 85 ASN A O 1
ATOM 689 N N . VAL A 1 86 ? 12.100 -4.397 -15.823 1.00 90.44 86 VAL A N 1
ATOM 690 C CA . VAL A 1 86 ? 12.268 -3.373 -16.862 1.00 90.44 86 VAL A CA 1
ATOM 691 C C . VAL A 1 86 ? 12.788 -2.066 -16.270 1.00 90.44 86 VAL A C 1
ATOM 693 O O . VAL A 1 86 ? 13.681 -1.460 -16.857 1.00 90.44 86 VAL A O 1
ATOM 696 N N . ALA A 1 87 ? 12.270 -1.638 -15.119 1.00 91.31 87 ALA A N 1
ATOM 697 C CA . ALA A 1 87 ? 12.703 -0.423 -14.440 1.00 91.31 87 ALA A CA 1
ATOM 698 C C . ALA A 1 87 ? 14.190 -0.482 -14.059 1.00 91.31 87 ALA A C 1
ATOM 700 O O . ALA A 1 87 ? 14.932 0.456 -14.348 1.00 91.31 87 ALA A O 1
ATOM 701 N N . GLU A 1 88 ? 14.645 -1.603 -13.496 1.00 93.31 88 GLU A N 1
ATOM 702 C CA . GLU A 1 88 ? 16.059 -1.857 -13.196 1.00 93.31 88 GLU A CA 1
ATOM 703 C C . GLU A 1 88 ? 16.932 -1.793 -14.453 1.00 93.31 88 GLU A C 1
ATOM 705 O O . GLU A 1 88 ? 17.955 -1.104 -14.461 1.00 93.31 88 GLU A O 1
ATOM 710 N N . CYS A 1 89 ? 16.507 -2.430 -15.550 1.00 93.06 89 CYS A N 1
ATOM 711 C CA . CYS A 1 89 ? 17.225 -2.343 -16.820 1.00 93.06 89 CYS A CA 1
ATOM 712 C C . CYS A 1 89 ? 17.276 -0.905 -17.355 1.00 93.06 89 CYS A C 1
ATOM 714 O O . CYS A 1 89 ? 18.332 -0.447 -17.788 1.00 93.06 89 CYS A O 1
ATOM 716 N N . LEU A 1 90 ? 16.167 -0.166 -17.317 1.00 92.94 90 LEU A N 1
ATOM 717 C CA . LEU A 1 90 ? 16.141 1.220 -17.780 1.00 92.94 90 LEU A CA 1
ATOM 718 C C . LE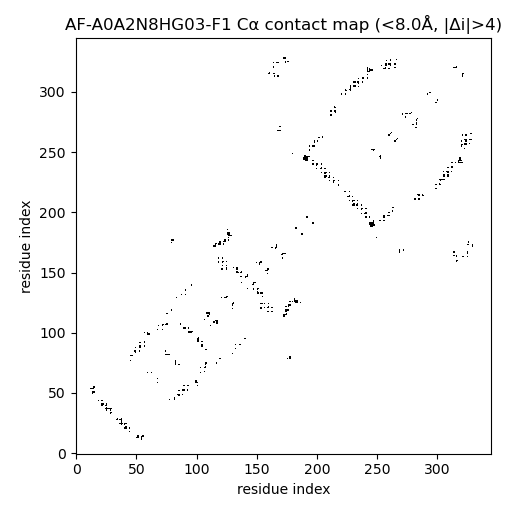U A 1 90 ? 17.144 2.075 -16.998 1.00 92.94 90 LEU A C 1
ATOM 720 O O . LEU A 1 90 ? 17.972 2.752 -17.605 1.00 92.94 90 LEU A O 1
ATOM 724 N N . VAL A 1 91 ? 17.130 1.991 -15.666 1.00 92.69 91 VAL A N 1
ATOM 725 C CA . VAL A 1 91 ? 18.079 2.728 -14.821 1.00 92.69 91 VAL A CA 1
ATOM 726 C C . VAL A 1 91 ? 19.513 2.314 -15.122 1.00 92.69 91 VAL A C 1
ATOM 728 O O . VAL A 1 91 ? 20.384 3.175 -15.222 1.00 92.69 91 VAL A O 1
ATOM 731 N N . GLN A 1 92 ? 19.786 1.027 -15.329 1.00 92.81 92 GLN A N 1
ATOM 732 C CA . GLN A 1 92 ? 21.125 0.547 -15.660 1.00 92.81 92 GLN A CA 1
ATOM 733 C C . GLN A 1 92 ? 21.664 1.166 -16.961 1.00 92.81 92 GLN A C 1
ATOM 735 O O . GLN A 1 92 ? 22.788 1.672 -16.967 1.00 92.81 92 GLN A O 1
ATOM 740 N N . TYR A 1 93 ? 20.872 1.163 -18.037 1.00 92.75 93 TYR A N 1
ATOM 741 C CA . TYR A 1 93 ? 21.353 1.457 -19.393 1.00 92.75 93 TYR A CA 1
ATOM 742 C C . TYR A 1 93 ? 21.146 2.900 -19.869 1.00 92.75 93 TYR A C 1
ATOM 744 O O . TYR A 1 93 ? 21.794 3.308 -20.834 1.00 92.75 93 TYR A O 1
ATOM 752 N N . VAL A 1 94 ? 20.283 3.687 -19.221 1.00 93.00 94 VAL A N 1
ATOM 753 C CA . VAL A 1 94 ? 20.084 5.099 -19.578 1.00 93.00 94 VAL A CA 1
ATOM 754 C C . VAL A 1 94 ? 21.366 5.904 -19.357 1.00 93.00 94 VAL A C 1
ATOM 756 O O . VAL A 1 94 ? 22.007 5.846 -18.302 1.00 93.00 94 VAL A O 1
ATOM 759 N N . ASN A 1 95 ? 21.727 6.707 -20.357 1.00 92.19 95 ASN A N 1
ATOM 760 C CA . ASN A 1 95 ? 22.725 7.753 -20.215 1.00 92.19 95 ASN A CA 1
ATOM 761 C C . ASN A 1 95 ? 22.073 8.993 -19.590 1.00 92.19 95 ASN A C 1
ATOM 763 O O . ASN A 1 95 ? 21.346 9.721 -20.261 1.00 92.19 95 ASN A O 1
ATOM 767 N N . PHE A 1 96 ? 22.381 9.263 -18.321 1.00 90.44 96 PHE A N 1
ATOM 768 C CA . PHE A 1 96 ? 21.808 10.387 -17.569 1.00 90.44 96 PHE A CA 1
ATOM 769 C C . PHE A 1 96 ? 22.268 11.769 -18.059 1.00 90.44 96 PHE A C 1
ATOM 771 O O . PHE A 1 96 ? 21.672 12.775 -17.694 1.00 90.44 96 PHE A O 1
ATOM 778 N N . ASN A 1 97 ? 23.267 11.829 -18.946 1.00 89.00 97 ASN A N 1
ATOM 779 C CA . ASN A 1 97 ? 23.654 13.064 -19.633 1.00 89.00 97 ASN A CA 1
ATOM 780 C C . ASN A 1 97 ? 22.852 13.306 -20.926 1.00 89.00 97 ASN A C 1
ATOM 782 O O . ASN A 1 97 ? 23.033 14.333 -21.578 1.00 89.00 97 ASN A O 1
ATOM 786 N N . ASN A 1 98 ? 21.999 12.360 -21.336 1.00 90.50 98 ASN A N 1
ATOM 787 C CA . ASN A 1 98 ? 21.135 12.488 -22.504 1.00 90.50 98 ASN A CA 1
ATOM 788 C C . ASN A 1 98 ? 19.701 12.805 -22.050 1.00 90.50 98 ASN A C 1
ATOM 790 O O . ASN A 1 98 ? 19.014 11.950 -21.491 1.00 90.50 98 ASN A O 1
ATOM 794 N N . SER A 1 99 ? 19.240 14.027 -22.329 1.00 88.25 99 SER A N 1
ATOM 795 C CA . SER A 1 99 ? 17.922 14.508 -21.901 1.00 88.25 99 SER A CA 1
ATOM 796 C C . SER A 1 99 ? 16.753 13.703 -22.472 1.00 88.25 99 SER A C 1
ATOM 798 O O . SER A 1 99 ? 15.757 13.526 -21.779 1.00 88.25 99 SER A O 1
ATOM 800 N N . GLU A 1 100 ? 16.859 13.177 -23.693 1.00 88.75 100 GLU A N 1
ATOM 801 C CA . GLU A 1 100 ? 15.811 12.355 -24.309 1.00 88.75 100 GLU A CA 1
ATOM 802 C C . GLU A 1 100 ? 15.680 10.997 -23.607 1.00 88.75 100 GLU A C 1
ATOM 804 O O . GLU A 1 100 ? 14.574 10.560 -23.286 1.00 88.75 100 GLU A O 1
ATOM 809 N N . GLN A 1 101 ? 16.809 10.347 -23.308 1.00 91.31 101 GLN A N 1
ATOM 810 C CA . GLN A 1 101 ? 16.805 9.068 -22.592 1.00 91.31 101 GLN A CA 1
ATOM 811 C C . GLN A 1 101 ? 16.323 9.223 -21.149 1.00 91.31 101 GLN A C 1
ATOM 813 O O . GLN A 1 101 ? 15.561 8.382 -20.671 1.00 91.31 101 GLN A O 1
ATOM 818 N N . VAL A 1 102 ? 16.725 10.306 -20.475 1.00 89.69 102 VAL A N 1
ATOM 819 C CA . VAL A 1 102 ? 16.197 10.655 -19.153 1.00 89.69 102 VAL A CA 1
ATOM 820 C C . VAL A 1 102 ? 14.692 10.873 -19.253 1.00 89.69 102 VAL A C 1
ATOM 822 O O . VAL A 1 102 ? 13.950 10.166 -18.590 1.00 89.69 102 VAL A O 1
ATOM 825 N N . GLN A 1 103 ? 14.201 11.719 -20.160 1.00 88.50 103 GLN A N 1
ATOM 826 C CA . GLN A 1 103 ? 12.761 11.955 -20.308 1.00 88.50 103 GLN A CA 1
ATOM 827 C C . GLN A 1 103 ? 11.961 10.664 -20.565 1.00 88.50 103 GLN A C 1
ATOM 829 O O . GLN A 1 103 ? 10.856 10.502 -20.041 1.00 88.50 103 GLN A O 1
ATOM 834 N N . PHE A 1 104 ? 12.499 9.730 -21.356 1.00 89.62 104 PHE A N 1
ATOM 835 C CA . PHE A 1 104 ? 11.881 8.422 -21.579 1.00 89.62 104 PHE A CA 1
ATOM 836 C C . PHE A 1 104 ? 11.832 7.564 -20.305 1.00 89.62 104 PHE A C 1
ATOM 838 O O . PHE A 1 104 ? 10.790 6.963 -20.017 1.00 89.62 104 PHE A O 1
ATOM 845 N N . LEU A 1 105 ? 12.924 7.526 -19.532 1.00 90.62 105 LEU A N 1
ATOM 846 C CA . LEU A 1 105 ? 12.982 6.879 -18.218 1.00 90.62 105 LEU A CA 1
ATOM 847 C C . LEU A 1 105 ? 11.913 7.458 -17.293 1.00 90.62 105 LEU A C 1
ATOM 849 O O . LEU A 1 105 ? 11.107 6.707 -16.752 1.00 90.62 105 LEU A O 1
ATOM 853 N N . GLU A 1 106 ? 11.864 8.784 -17.166 1.00 87.19 106 GLU A N 1
ATOM 854 C CA . GLU A 1 106 ? 10.912 9.481 -16.301 1.00 87.19 106 GLU A CA 1
ATOM 855 C C . GLU A 1 106 ? 9.470 9.150 -16.677 1.00 87.19 106 GLU A C 1
ATOM 857 O O . GLU A 1 106 ? 8.692 8.755 -15.818 1.00 87.19 106 GLU A O 1
ATOM 862 N N . ASN A 1 107 ? 9.136 9.206 -17.969 1.00 85.00 107 ASN A N 1
ATOM 863 C CA . ASN A 1 107 ? 7.796 8.893 -18.472 1.00 85.00 107 ASN A CA 1
ATOM 864 C C . ASN A 1 107 ? 7.394 7.425 -18.274 1.00 85.00 107 ASN A C 1
ATOM 866 O O . ASN A 1 107 ? 6.201 7.099 -18.283 1.00 85.00 107 ASN A O 1
ATOM 870 N N . THR A 1 108 ? 8.377 6.531 -18.180 1.00 85.50 108 THR A N 1
ATOM 871 C CA . THR A 1 108 ? 8.149 5.097 -17.991 1.00 85.50 108 THR A CA 1
ATOM 872 C C . THR A 1 108 ? 8.036 4.742 -16.514 1.00 85.50 108 THR A C 1
ATOM 874 O O . THR A 1 108 ? 7.186 3.930 -16.164 1.00 85.50 108 THR A O 1
ATOM 877 N N . LEU A 1 109 ? 8.852 5.355 -15.653 1.00 84.44 109 LEU A N 1
ATOM 878 C CA . LEU A 1 109 ? 8.848 5.088 -14.215 1.00 84.44 109 LEU A CA 1
ATOM 879 C C . LEU A 1 109 ? 7.766 5.863 -13.460 1.00 84.44 109 LEU A C 1
ATOM 881 O O . LEU A 1 109 ? 7.201 5.349 -12.496 1.00 84.44 109 LEU A O 1
ATOM 885 N N . PHE A 1 110 ? 7.483 7.087 -13.900 1.00 75.94 110 PHE A N 1
ATOM 886 C CA . PHE A 1 110 ? 6.577 8.016 -13.240 1.00 75.94 110 PHE A CA 1
ATOM 887 C C . PHE A 1 110 ? 5.475 8.420 -14.217 1.00 75.94 110 PHE A C 1
ATOM 889 O O . PHE A 1 110 ? 5.711 8.752 -15.381 1.00 75.94 110 PHE A O 1
ATOM 896 N N . GLU A 1 111 ? 4.230 8.334 -13.764 1.00 66.94 111 GLU A N 1
ATOM 897 C CA . GLU A 1 111 ? 3.073 8.597 -14.611 1.00 66.94 111 GLU A CA 1
ATOM 898 C C . GLU A 1 111 ? 2.482 9.975 -14.286 1.00 66.94 111 GLU A C 1
ATOM 900 O O . GLU A 1 111 ? 1.997 10.166 -13.177 1.00 66.94 111 GLU A O 1
ATOM 905 N N . PRO A 1 112 ? 2.452 10.931 -15.233 1.00 48.53 112 PRO A N 1
ATOM 906 C CA . PRO A 1 112 ? 1.985 12.286 -14.936 1.00 48.53 112 PRO A CA 1
ATOM 907 C C . PRO A 1 112 ? 0.461 12.437 -14.762 1.00 48.53 112 PRO A C 1
ATOM 909 O O . PRO A 1 112 ? 0.027 13.508 -14.351 1.00 48.53 112 PRO A O 1
ATOM 912 N N . PHE A 1 113 ? -0.361 11.419 -15.071 1.00 41.94 113 PHE A N 1
ATOM 913 C CA . PHE A 1 113 ? -1.826 11.594 -15.160 1.00 41.94 113 PHE A CA 1
ATOM 914 C C . PHE A 1 113 ? -2.707 10.502 -14.519 1.00 41.94 113 PHE A C 1
ATOM 916 O O . PHE A 1 113 ? -3.888 10.762 -14.314 1.00 41.94 113 PHE A O 1
ATOM 923 N N . GLU A 1 114 ? -2.193 9.312 -14.175 1.00 47.19 114 GLU A N 1
ATOM 924 C CA . GLU A 1 114 ? -3.022 8.207 -13.628 1.00 47.19 114 GLU A CA 1
ATOM 925 C C . GLU A 1 114 ? -2.498 7.592 -12.309 1.00 47.19 114 GLU A C 1
ATOM 927 O O . GLU A 1 114 ? -3.051 6.584 -11.870 1.00 47.19 114 GLU A O 1
ATOM 932 N N . SER A 1 115 ? -1.451 8.168 -11.689 1.00 51.03 115 SER A N 1
ATOM 933 C CA . SER A 1 115 ? -0.829 7.809 -10.383 1.00 51.03 115 SER A CA 1
ATOM 934 C C . SER A 1 115 ? -0.464 6.330 -10.132 1.00 51.03 115 SER A C 1
ATOM 936 O O . SER A 1 115 ? 0.163 6.000 -9.129 1.00 51.03 115 SER A O 1
ATOM 938 N N . SER A 1 116 ? -0.753 5.416 -11.060 1.00 52.88 116 SER A N 1
ATOM 939 C CA . SER A 1 116 ? -0.783 3.974 -10.801 1.00 52.88 116 SER A CA 1
ATOM 940 C C . SER A 1 116 ? 0.580 3.350 -10.479 1.00 52.88 116 SER A C 1
ATOM 942 O O . SER A 1 116 ? 0.646 2.366 -9.737 1.00 52.88 116 SER A O 1
ATOM 944 N N . ARG A 1 117 ? 1.670 3.919 -11.013 1.00 58.91 117 ARG A N 1
ATOM 945 C CA . ARG A 1 117 ? 3.048 3.419 -10.843 1.00 58.91 117 ARG A CA 1
ATOM 946 C C . ARG A 1 117 ? 3.887 4.175 -9.820 1.00 58.91 117 ARG A C 1
ATOM 948 O O . ARG A 1 117 ? 4.777 3.573 -9.229 1.00 58.91 117 ARG A O 1
ATOM 955 N N . ASP A 1 118 ? 3.548 5.418 -9.510 1.00 59.62 118 ASP A N 1
ATOM 956 C CA . ASP A 1 118 ? 4.125 6.116 -8.353 1.00 59.62 118 ASP A CA 1
ATOM 957 C C . ASP A 1 118 ? 3.783 5.367 -7.065 1.00 59.62 118 ASP A C 1
ATOM 959 O O . ASP A 1 118 ? 4.639 5.066 -6.230 1.00 59.62 118 ASP A O 1
ATOM 963 N N . ASN A 1 119 ? 2.533 4.915 -7.010 1.00 69.69 119 ASN A N 1
ATOM 964 C CA . ASN A 1 119 ? 2.013 4.075 -5.950 1.00 69.69 119 ASN A CA 1
ATOM 965 C C . ASN A 1 119 ? 2.716 2.721 -5.888 1.00 69.69 119 ASN A C 1
ATOM 967 O O . ASN A 1 119 ? 2.682 2.080 -4.846 1.00 69.69 119 ASN A O 1
ATOM 971 N N . PHE A 1 120 ? 3.318 2.238 -6.984 1.00 82.31 120 PHE A N 1
ATOM 972 C CA . PHE A 1 120 ? 3.987 0.936 -6.984 1.00 82.31 120 PHE A CA 1
ATOM 973 C C . PHE A 1 120 ? 5.263 1.005 -6.155 1.00 82.31 120 PHE A C 1
ATOM 975 O O . PHE A 1 120 ? 5.463 0.169 -5.274 1.00 82.31 120 PHE A O 1
ATOM 982 N N . PHE A 1 121 ? 6.093 2.023 -6.388 1.00 86.88 121 PHE A N 1
ATOM 983 C CA . PHE A 1 121 ? 7.284 2.239 -5.573 1.00 86.88 121 PHE A CA 1
ATOM 984 C C . PHE A 1 121 ? 6.920 2.611 -4.136 1.00 86.88 121 PHE A C 1
ATOM 986 O O . PHE A 1 121 ? 7.561 2.122 -3.211 1.00 86.88 121 PHE A O 1
ATOM 993 N N . ALA A 1 122 ? 5.857 3.399 -3.943 1.00 85.25 122 ALA A N 1
ATOM 994 C CA . ALA A 1 122 ? 5.336 3.712 -2.617 1.00 85.25 122 ALA A CA 1
ATOM 995 C C . ALA A 1 122 ? 4.850 2.458 -1.874 1.00 85.25 122 ALA A C 1
ATOM 997 O O . ALA A 1 122 ? 5.236 2.249 -0.737 1.00 85.25 122 ALA A O 1
ATOM 998 N N . MET A 1 123 ? 4.058 1.582 -2.499 1.00 84.06 123 MET A N 1
ATOM 999 C CA . MET A 1 123 ? 3.566 0.337 -1.891 1.00 84.06 123 MET A CA 1
ATOM 1000 C C . MET A 1 123 ? 4.706 -0.616 -1.538 1.00 84.06 123 MET A C 1
ATOM 1002 O O . MET A 1 123 ? 4.690 -1.259 -0.493 1.00 84.06 123 MET A O 1
ATOM 1006 N N . ASN A 1 124 ? 5.719 -0.683 -2.399 1.00 88.12 124 ASN A N 1
ATOM 1007 C CA . ASN A 1 124 ? 6.808 -1.647 -2.295 1.00 88.12 124 ASN A CA 1
ATOM 1008 C C . ASN A 1 124 ? 8.100 -1.026 -1.744 1.00 88.12 124 ASN A C 1
ATOM 1010 O O . ASN A 1 124 ? 9.181 -1.573 -1.930 1.00 88.12 124 ASN A O 1
ATOM 1014 N N . TRP A 1 125 ? 8.007 0.099 -1.031 1.00 90.31 125 TRP A N 1
ATOM 1015 C CA . TRP A 1 125 ? 9.156 0.879 -0.553 1.00 90.31 125 TRP A CA 1
ATOM 1016 C C . TRP A 1 125 ? 10.074 0.146 0.440 1.00 90.31 125 TRP A C 1
ATOM 1018 O O . TRP A 1 125 ? 11.193 0.601 0.703 1.00 90.31 125 TRP A O 1
ATOM 1028 N N . ARG A 1 126 ? 9.604 -0.968 1.020 1.00 90.06 126 ARG A N 1
ATOM 1029 C CA . ARG A 1 126 ? 10.379 -1.850 1.911 1.00 90.06 126 ARG A CA 1
ATOM 1030 C C . ARG A 1 126 ? 11.152 -2.930 1.151 1.00 90.06 126 ARG A C 1
ATOM 1032 O O . ARG A 1 126 ? 12.145 -3.424 1.685 1.00 90.06 126 ARG A O 1
ATOM 1039 N N . ASN A 1 127 ? 10.754 -3.234 -0.085 1.00 91.94 127 ASN A N 1
ATOM 1040 C CA . ASN A 1 127 ? 11.378 -4.245 -0.928 1.00 91.94 127 ASN A CA 1
ATOM 1041 C C . ASN A 1 127 ? 12.818 -3.844 -1.287 1.00 91.94 127 ASN A C 1
ATOM 1043 O O . ASN A 1 127 ? 13.075 -2.713 -1.710 1.00 91.94 127 ASN A O 1
ATOM 1047 N N . ALA A 1 128 ? 13.766 -4.770 -1.142 1.00 93.19 128 ALA A N 1
ATOM 1048 C CA . ALA A 1 128 ? 15.188 -4.497 -1.332 1.00 93.19 128 ALA A CA 1
ATOM 1049 C C . ALA A 1 128 ? 15.523 -3.996 -2.742 1.00 93.19 128 ALA A C 1
ATOM 1051 O O . ALA A 1 128 ? 16.304 -3.055 -2.892 1.00 93.19 128 ALA A O 1
ATOM 1052 N N . ARG A 1 129 ? 14.886 -4.567 -3.768 1.00 94.06 129 ARG A N 1
ATOM 1053 C CA . ARG A 1 129 ? 15.101 -4.185 -5.168 1.00 94.06 129 ARG A CA 1
ATOM 1054 C C . ARG A 1 129 ? 14.584 -2.782 -5.456 1.00 94.06 129 ARG A C 1
ATOM 1056 O O . ARG A 1 129 ? 15.300 -1.966 -6.029 1.00 94.06 129 ARG A O 1
ATOM 1063 N N . VAL A 1 130 ? 13.383 -2.460 -4.970 1.00 93.38 130 VAL A N 1
ATOM 1064 C CA . VAL A 1 130 ? 12.810 -1.107 -5.075 1.00 93.38 130 VAL A CA 1
ATOM 1065 C C . VAL A 1 130 ? 13.717 -0.079 -4.403 1.00 93.38 130 VAL A C 1
ATOM 1067 O O . VAL A 1 130 ? 14.048 0.944 -5.000 1.00 93.38 130 VAL A O 1
ATOM 1070 N N . ARG A 1 131 ? 14.182 -0.362 -3.182 1.00 94.31 131 ARG A N 1
ATOM 1071 C CA . ARG A 1 131 ? 15.073 0.550 -2.451 1.00 94.31 131 ARG A CA 1
ATOM 1072 C C . ARG A 1 131 ? 16.407 0.739 -3.157 1.00 94.31 131 ARG A C 1
ATOM 1074 O O . ARG A 1 131 ? 16.896 1.865 -3.227 1.00 94.31 131 ARG A O 1
ATOM 1081 N N . GLN A 1 132 ? 16.989 -0.334 -3.688 1.00 95.12 132 GLN A N 1
ATOM 1082 C CA . GLN A 1 132 ? 18.215 -0.263 -4.477 1.00 95.12 132 GLN A CA 1
ATOM 1083 C C . GLN A 1 132 ? 18.025 0.599 -5.730 1.00 95.12 132 GLN A C 1
ATOM 1085 O O . GLN A 1 132 ? 18.855 1.467 -5.992 1.00 95.12 132 GLN A O 1
ATOM 1090 N N . LEU A 1 133 ? 16.925 0.412 -6.460 1.00 93.94 133 LEU A N 1
ATOM 1091 C CA . LEU A 1 133 ? 16.603 1.206 -7.642 1.00 93.94 133 LEU A CA 1
ATOM 1092 C C . LEU A 1 133 ? 16.474 2.699 -7.310 1.00 93.94 133 LEU A C 1
ATOM 1094 O O . LEU A 1 133 ? 17.069 3.533 -7.990 1.00 93.94 133 LEU A O 1
ATOM 1098 N N . CYS A 1 134 ? 15.746 3.044 -6.242 1.00 92.81 134 CYS A N 1
ATOM 1099 C CA . CYS A 1 134 ? 15.596 4.430 -5.793 1.00 92.81 134 CYS A CA 1
ATOM 1100 C C . CYS A 1 134 ? 16.945 5.066 -5.425 1.00 92.81 134 CYS A C 1
ATOM 1102 O O . CYS A 1 134 ? 17.202 6.203 -5.817 1.00 92.81 134 CYS A O 1
ATOM 1104 N N . LYS A 1 135 ? 17.826 4.332 -4.729 1.00 94.44 135 LYS A N 1
ATOM 1105 C CA . LYS A 1 135 ? 19.189 4.792 -4.399 1.00 94.44 135 LYS A CA 1
ATOM 1106 C C . LYS A 1 135 ? 20.013 5.044 -5.670 1.00 94.44 135 LYS A C 1
ATOM 1108 O O . LYS A 1 135 ? 20.583 6.118 -5.825 1.00 94.44 135 LYS A O 1
ATOM 1113 N N . GLN A 1 136 ? 20.000 4.107 -6.621 1.00 93.88 136 GLN A N 1
ATOM 1114 C CA . GLN A 1 136 ? 20.701 4.258 -7.905 1.00 93.88 136 GLN A CA 1
ATOM 1115 C C . GLN A 1 136 ? 20.192 5.450 -8.724 1.00 93.88 136 GLN A C 1
ATOM 1117 O O . GLN A 1 136 ? 20.979 6.135 -9.376 1.00 93.88 136 GLN A O 1
ATOM 1122 N N . LEU A 1 137 ? 18.881 5.702 -8.704 1.00 91.25 137 LEU A N 1
ATOM 1123 C CA . LEU A 1 137 ? 18.281 6.870 -9.345 1.00 91.25 137 LEU A CA 1
ATOM 1124 C C . LEU A 1 137 ? 18.750 8.172 -8.686 1.00 91.25 137 LEU A C 1
ATOM 1126 O O . LEU A 1 137 ? 19.145 9.087 -9.403 1.00 91.25 137 LEU A O 1
ATOM 1130 N N . GLN A 1 138 ? 18.759 8.252 -7.350 1.00 91.56 138 GLN A N 1
ATOM 1131 C CA . GLN A 1 138 ? 19.251 9.435 -6.626 1.00 91.56 138 GLN A CA 1
ATOM 1132 C C . GLN A 1 138 ? 20.717 9.743 -6.925 1.00 91.56 138 GLN A C 1
ATOM 1134 O O . GLN A 1 138 ? 21.076 10.904 -7.082 1.00 91.56 138 GLN A O 1
ATOM 1139 N N . GLU A 1 139 ? 21.557 8.715 -7.034 1.00 92.38 139 GLU A N 1
ATOM 1140 C CA . GLU A 1 139 ? 22.986 8.876 -7.317 1.00 92.38 139 GLU A CA 1
ATOM 1141 C C . GLU A 1 139 ? 23.271 9.390 -8.738 1.00 92.38 139 GLU A C 1
ATOM 1143 O O . GLU A 1 139 ? 24.344 9.940 -8.988 1.00 92.38 139 GLU A O 1
ATOM 1148 N N . ARG A 1 140 ? 22.343 9.188 -9.685 1.00 92.00 140 ARG A N 1
ATOM 1149 C CA . ARG A 1 140 ? 22.578 9.423 -11.122 1.00 92.00 140 ARG A CA 1
ATOM 1150 C C . ARG A 1 140 ? 21.761 10.563 -11.722 1.00 92.00 140 ARG A C 1
ATOM 1152 O O . ARG A 1 140 ? 22.164 11.100 -12.752 1.00 92.00 140 ARG A O 1
ATOM 1159 N N . ILE A 1 141 ? 20.625 10.914 -11.125 1.00 88.56 141 ILE A N 1
ATOM 1160 C CA . ILE A 1 141 ? 19.782 12.038 -11.549 1.00 88.56 141 ILE A CA 1
ATOM 1161 C C . ILE A 1 141 ? 20.313 13.351 -10.951 1.00 88.56 141 ILE A C 1
ATOM 1163 O O . ILE A 1 141 ? 20.844 13.369 -9.845 1.00 88.56 141 ILE A O 1
ATOM 1167 N N . ASP A 1 142 ? 20.141 14.466 -11.672 1.00 85.44 142 ASP A N 1
ATOM 1168 C CA . ASP A 1 142 ? 20.441 15.808 -11.152 1.00 85.44 142 ASP A CA 1
ATOM 1169 C C . ASP A 1 142 ? 19.685 16.051 -9.825 1.00 85.44 142 ASP A C 1
ATOM 1171 O O . ASP A 1 142 ? 18.459 15.916 -9.799 1.00 85.44 142 ASP A O 1
ATOM 1175 N N . PRO A 1 143 ? 20.355 16.464 -8.733 1.00 88.06 143 PRO A N 1
ATOM 1176 C CA . PRO A 1 143 ? 19.696 16.780 -7.463 1.00 88.06 143 PRO A CA 1
ATOM 1177 C C . PRO A 1 143 ? 18.565 17.818 -7.556 1.00 88.06 143 PRO A C 1
ATOM 1179 O O . PRO A 1 143 ? 17.703 17.867 -6.680 1.00 88.06 143 PRO A O 1
ATOM 1182 N N . LYS A 1 144 ? 18.560 18.666 -8.593 1.00 86.44 144 LYS A N 1
ATOM 1183 C CA . LYS A 1 144 ? 17.499 19.651 -8.864 1.00 86.44 144 LYS A CA 1
ATOM 1184 C C . LYS A 1 144 ? 16.303 19.067 -9.617 1.00 86.44 144 LYS A C 1
ATOM 1186 O O . LYS A 1 144 ? 15.284 19.745 -9.740 1.00 86.44 144 LYS A O 1
ATOM 1191 N N . ASN A 1 145 ? 16.411 17.850 -10.143 1.00 83.94 145 ASN A N 1
ATOM 1192 C CA . ASN A 1 145 ? 15.308 17.178 -10.811 1.00 83.94 145 ASN A CA 1
ATOM 1193 C C . ASN A 1 145 ? 14.219 16.807 -9.779 1.00 83.94 145 ASN A C 1
ATOM 1195 O O . ASN A 1 145 ? 14.546 16.232 -8.735 1.00 83.94 145 ASN A O 1
ATOM 1199 N N . PRO A 1 146 ? 12.925 17.067 -10.055 1.00 81.88 146 PRO A N 1
ATOM 1200 C CA . PRO A 1 146 ? 11.821 16.730 -9.150 1.00 81.88 146 PRO A CA 1
ATOM 1201 C C . PRO A 1 146 ? 11.788 15.263 -8.687 1.00 81.88 146 PRO A C 1
ATOM 1203 O O . PRO A 1 146 ? 11.348 14.968 -7.574 1.00 81.88 146 PRO A O 1
ATOM 1206 N N . ILE A 1 147 ? 12.287 14.335 -9.506 1.00 82.69 147 ILE A N 1
ATOM 1207 C CA . ILE A 1 147 ? 12.336 12.903 -9.187 1.00 82.69 147 ILE A CA 1
ATOM 1208 C C . ILE A 1 147 ? 13.275 12.613 -8.023 1.00 82.69 147 ILE A C 1
ATOM 1210 O O . ILE A 1 147 ? 12.990 11.713 -7.234 1.00 82.69 147 ILE A O 1
ATOM 1214 N N . HIS A 1 148 ? 14.356 13.381 -7.863 1.00 87.31 148 HIS A N 1
ATOM 1215 C CA . HIS A 1 148 ? 15.281 13.189 -6.750 1.00 87.31 148 HIS A CA 1
ATOM 1216 C C . HIS A 1 148 ? 14.553 13.324 -5.400 1.00 87.31 148 HIS A C 1
ATOM 1218 O O . HIS A 1 148 ? 14.699 12.469 -4.524 1.00 87.31 148 HIS A O 1
ATOM 1224 N N . GLY A 1 149 ? 13.709 14.354 -5.252 1.00 85.81 149 GLY A N 1
ATOM 1225 C CA . GLY A 1 149 ? 12.870 14.548 -4.063 1.00 85.81 149 GLY A CA 1
ATOM 1226 C C . GLY A 1 149 ? 11.881 13.401 -3.846 1.00 85.81 149 GLY A C 1
ATOM 1227 O O . GLY A 1 149 ? 11.758 12.893 -2.733 1.00 85.81 149 GLY A O 1
ATOM 1228 N N . LYS A 1 150 ? 11.255 12.921 -4.926 1.00 85.44 150 LYS A N 1
ATOM 1229 C CA . LYS A 1 150 ? 10.332 11.779 -4.886 1.00 85.44 150 LYS A CA 1
ATOM 1230 C C . LYS A 1 150 ? 11.006 10.489 -4.413 1.00 85.44 150 LYS A C 1
ATOM 1232 O O . LYS A 1 150 ? 10.431 9.748 -3.623 1.00 85.44 150 LYS A O 1
ATOM 1237 N N . MET A 1 151 ? 12.237 10.217 -4.853 1.00 89.50 151 MET A N 1
ATOM 1238 C CA . MET A 1 151 ? 12.983 9.035 -4.401 1.00 89.50 151 MET A CA 1
ATOM 1239 C C . MET A 1 151 ? 13.285 9.103 -2.903 1.00 89.50 151 MET A C 1
ATOM 1241 O O . MET A 1 151 ? 13.172 8.090 -2.215 1.00 89.50 151 MET A O 1
ATOM 1245 N N . THR A 1 152 ? 13.602 10.293 -2.382 1.00 89.50 152 THR A N 1
ATOM 1246 C CA . THR A 1 152 ? 13.792 10.503 -0.939 1.00 89.50 152 THR A CA 1
ATOM 1247 C C . THR A 1 152 ? 12.510 10.188 -0.175 1.00 89.50 152 THR A C 1
ATOM 1249 O O . THR A 1 152 ? 12.542 9.421 0.787 1.00 89.50 152 THR A O 1
ATOM 1252 N N . ALA A 1 153 ? 11.379 10.723 -0.639 1.00 89.06 153 ALA A N 1
ATOM 1253 C CA . ALA A 1 153 ? 10.078 10.495 -0.024 1.00 89.06 153 ALA A CA 1
ATOM 1254 C C . ALA A 1 153 ? 9.699 9.000 -0.018 1.00 89.06 153 ALA A C 1
ATOM 1256 O O . ALA A 1 153 ? 9.246 8.482 1.003 1.00 89.06 153 ALA A O 1
ATOM 1257 N N . ILE A 1 154 ? 9.961 8.264 -1.107 1.00 89.88 154 ILE A N 1
ATOM 1258 C CA . ILE A 1 154 ? 9.747 6.805 -1.167 1.00 89.88 154 ILE A CA 1
ATOM 1259 C C . ILE A 1 154 ? 10.657 6.074 -0.177 1.00 89.88 154 ILE A C 1
ATOM 1261 O O . ILE A 1 154 ? 10.182 5.248 0.600 1.00 89.88 154 ILE A O 1
ATOM 1265 N N . LEU A 1 155 ? 11.959 6.373 -0.166 1.00 90.69 155 LEU A N 1
ATOM 1266 C CA . LEU A 1 155 ? 12.922 5.697 0.710 1.00 90.69 155 LEU A CA 1
ATOM 1267 C C . LEU A 1 155 ? 12.612 5.897 2.201 1.00 90.69 155 LEU A C 1
ATOM 1269 O O . LEU A 1 155 ? 12.901 4.990 2.993 1.00 90.69 155 LEU A O 1
ATOM 1273 N N . ASN A 1 156 ? 12.002 7.033 2.550 1.00 89.75 156 ASN A N 1
ATOM 1274 C CA . ASN A 1 156 ? 11.538 7.381 3.894 1.00 89.75 156 ASN A CA 1
ATOM 1275 C C . ASN A 1 156 ? 10.121 6.865 4.217 1.00 89.75 156 ASN A C 1
ATOM 1277 O O . ASN A 1 156 ? 9.671 6.997 5.356 1.00 89.75 156 ASN A O 1
ATOM 1281 N N . GLY A 1 157 ? 9.413 6.283 3.244 1.00 87.12 157 GLY A N 1
ATOM 1282 C CA . GLY A 1 157 ? 8.038 5.804 3.402 1.00 87.12 157 GLY A CA 1
ATOM 1283 C C . GLY A 1 157 ? 6.980 6.916 3.443 1.00 87.12 157 GLY A C 1
ATOM 1284 O O . GLY A 1 157 ? 5.842 6.660 3.825 1.00 87.12 157 GLY A O 1
ATOM 1285 N N . GLU A 1 158 ? 7.316 8.146 3.056 1.00 87.56 158 GLU A N 1
ATOM 1286 C CA . GLU A 1 158 ? 6.385 9.284 3.038 1.00 87.56 158 GLU A CA 1
ATOM 1287 C C . GLU A 1 158 ? 5.323 9.121 1.943 1.00 87.56 158 GLU A C 1
ATOM 1289 O O . GLU A 1 158 ? 4.134 9.283 2.212 1.00 87.56 158 GLU A O 1
ATOM 1294 N N . GLU A 1 159 ? 5.723 8.690 0.741 1.00 85.25 159 GLU A N 1
ATOM 1295 C CA . GLU A 1 159 ? 4.775 8.404 -0.350 1.00 85.25 159 GLU A CA 1
ATOM 1296 C C . GLU A 1 159 ? 3.806 7.274 0.016 1.00 85.25 159 GLU A C 1
ATOM 1298 O O . GLU A 1 159 ? 2.617 7.331 -0.293 1.00 85.25 159 GLU A O 1
ATOM 1303 N N . PHE A 1 160 ? 4.293 6.260 0.739 1.00 83.94 160 PHE A N 1
ATOM 1304 C CA . PHE A 1 160 ? 3.446 5.193 1.265 1.00 83.94 160 PHE A CA 1
ATOM 1305 C C . PHE A 1 160 ? 2.398 5.748 2.234 1.00 83.94 160 PHE A C 1
ATOM 1307 O O . PHE A 1 160 ? 1.218 5.417 2.129 1.00 83.94 160 PHE A O 1
ATOM 1314 N N . LYS A 1 161 ? 2.806 6.638 3.148 1.00 80.62 161 LYS A N 1
ATOM 1315 C CA . LYS A 1 161 ? 1.894 7.273 4.108 1.00 80.62 161 LYS A CA 1
ATOM 1316 C C . LYS A 1 161 ? 0.807 8.090 3.420 1.00 80.62 161 LYS A C 1
ATOM 1318 O O . LYS A 1 161 ? -0.361 7.955 3.786 1.00 80.62 161 LYS A O 1
ATOM 1323 N N . ASN A 1 162 ? 1.181 8.890 2.425 1.00 79.56 162 ASN A N 1
ATOM 1324 C CA . ASN A 1 162 ? 0.243 9.695 1.644 1.00 79.56 162 ASN A CA 1
ATOM 1325 C C . ASN A 1 162 ? -0.764 8.801 0.909 1.00 79.56 162 ASN A C 1
ATOM 1327 O O . ASN A 1 162 ? -1.971 8.973 1.076 1.00 79.56 162 ASN A O 1
ATOM 1331 N N . MET A 1 163 ? -0.274 7.771 0.210 1.00 78.62 163 MET A N 1
ATOM 1332 C CA . MET A 1 163 ? -1.119 6.779 -0.459 1.00 78.62 163 MET A CA 1
ATOM 1333 C C . MET A 1 163 ? -2.115 6.128 0.507 1.00 78.62 163 MET A C 1
ATOM 1335 O O . MET A 1 163 ? -3.291 5.987 0.179 1.00 78.62 163 MET A O 1
ATOM 1339 N N . MET A 1 164 ? -1.666 5.712 1.694 1.00 76.19 164 MET A N 1
ATOM 1340 C CA . MET A 1 164 ? -2.544 5.077 2.676 1.00 76.19 164 MET A CA 1
ATOM 1341 C C . MET A 1 164 ? -3.647 6.036 3.138 1.00 76.19 164 MET A C 1
ATOM 1343 O O . MET A 1 164 ? -4.811 5.644 3.187 1.00 76.19 164 MET A O 1
ATOM 1347 N N . GLN A 1 165 ? -3.318 7.301 3.412 1.00 74.12 165 GLN A N 1
ATOM 1348 C CA . GLN A 1 165 ? -4.310 8.315 3.787 1.00 74.12 165 GLN A CA 1
ATOM 1349 C C . GLN A 1 165 ? -5.344 8.566 2.681 1.00 74.12 165 GLN A C 1
ATOM 1351 O O . GLN A 1 165 ? -6.535 8.684 2.974 1.00 74.12 165 GLN A O 1
ATOM 1356 N N . GLU A 1 166 ? -4.919 8.611 1.419 1.00 74.31 166 GLU A N 1
ATOM 1357 C CA . GLU A 1 166 ? -5.816 8.766 0.267 1.00 74.31 166 GLU A CA 1
ATOM 1358 C C . GLU A 1 166 ? -6.687 7.523 0.044 1.00 74.31 166 GLU A C 1
ATOM 1360 O O . GLU A 1 166 ? -7.895 7.635 -0.182 1.00 74.31 166 GLU A O 1
ATOM 1365 N N . ALA A 1 167 ? -6.122 6.324 0.209 1.00 70.69 167 ALA A N 1
ATOM 1366 C CA . ALA A 1 167 ? -6.861 5.066 0.132 1.00 70.69 167 ALA A CA 1
ATOM 1367 C C . ALA A 1 167 ? -7.979 4.979 1.184 1.00 70.69 167 ALA A C 1
ATOM 1369 O O . ALA A 1 167 ? -9.076 4.502 0.878 1.00 70.69 167 ALA A O 1
ATOM 1370 N N . PHE A 1 168 ? -7.731 5.476 2.400 1.00 67.25 168 PHE A N 1
ATOM 1371 C CA . PHE A 1 168 ? -8.747 5.585 3.451 1.00 67.25 168 PHE A CA 1
ATOM 1372 C C . PHE A 1 168 ? -9.865 6.582 3.114 1.00 67.25 168 PHE A C 1
ATOM 1374 O O . PHE A 1 168 ? -10.985 6.403 3.585 1.00 67.25 168 PHE A O 1
ATOM 1381 N N . ARG A 1 169 ? -9.591 7.603 2.290 1.00 65.19 169 ARG A N 1
ATOM 1382 C CA . ARG A 1 169 ? -10.586 8.596 1.843 1.00 65.19 169 ARG A CA 1
ATOM 1383 C C . ARG A 1 169 ? -11.431 8.132 0.653 1.00 65.19 169 ARG A C 1
ATOM 1385 O O . ARG A 1 169 ? -12.460 8.737 0.388 1.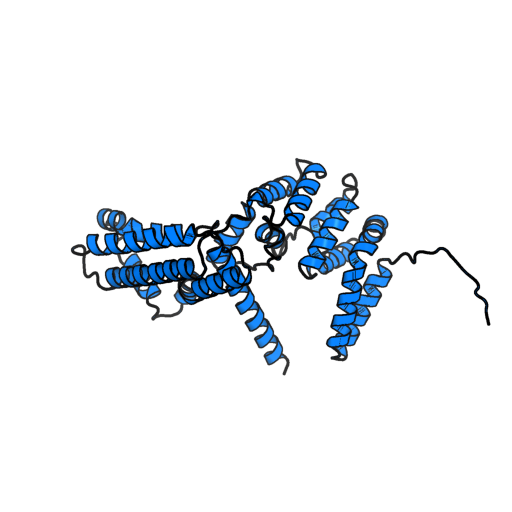00 65.19 169 ARG A O 1
ATOM 1392 N N . GLY A 1 170 ? -11.050 7.032 -0.000 1.00 57.72 170 GLY A N 1
ATOM 1393 C CA . GLY A 1 170 ? -11.857 6.365 -1.029 1.00 57.72 170 GLY A CA 1
ATOM 1394 C C . GLY A 1 170 ? -11.437 6.627 -2.477 1.00 57.72 170 GLY A C 1
ATOM 1395 O O . GLY A 1 170 ? -11.963 5.966 -3.367 1.00 57.72 170 GLY A O 1
ATOM 1396 N N . ASP A 1 171 ? -10.446 7.487 -2.716 1.00 56.41 171 ASP A N 1
ATOM 1397 C CA . ASP A 1 171 ? -10.142 8.019 -4.055 1.00 56.41 171 ASP A CA 1
ATOM 1398 C C . ASP A 1 171 ? -8.932 7.370 -4.748 1.00 56.41 171 ASP A C 1
ATOM 1400 O O . ASP A 1 171 ? -8.362 7.943 -5.676 1.00 56.41 171 ASP A O 1
ATOM 1404 N N . PHE A 1 172 ? -8.506 6.171 -4.327 1.00 58.75 172 PHE A N 1
ATOM 1405 C CA . PHE A 1 172 ? -7.181 5.677 -4.714 1.00 58.75 172 PHE A CA 1
ATOM 1406 C C . PHE A 1 172 ? -7.123 4.273 -5.318 1.00 58.75 172 PHE A C 1
ATOM 1408 O O . PHE A 1 172 ? -7.637 3.299 -4.761 1.00 58.75 172 PHE A O 1
ATOM 1415 N N . ARG A 1 173 ? -6.412 4.161 -6.451 1.00 57.59 173 ARG A N 1
ATOM 1416 C CA . ARG A 1 173 ? -6.042 2.888 -7.078 1.00 57.59 173 ARG A CA 1
ATOM 1417 C C . ARG A 1 173 ? -4.708 2.406 -6.523 1.00 57.59 173 ARG A C 1
ATOM 1419 O O . ARG A 1 173 ? -3.679 3.060 -6.669 1.00 57.59 173 ARG A O 1
ATOM 1426 N N . ILE A 1 174 ? -4.726 1.200 -5.975 1.00 65.06 174 ILE A N 1
ATOM 1427 C CA . ILE A 1 174 ? -3.584 0.623 -5.261 1.00 65.06 174 ILE A CA 1
ATOM 1428 C C . ILE A 1 174 ? -2.957 -0.445 -6.152 1.00 65.06 174 ILE A C 1
ATOM 1430 O O . ILE A 1 174 ? -3.699 -1.250 -6.727 1.00 65.06 174 ILE A O 1
ATOM 1434 N N . PRO A 1 175 ? -1.636 -0.427 -6.368 1.00 65.62 175 PRO A N 1
ATOM 1435 C CA . PRO A 1 175 ? -0.945 -1.400 -7.212 1.00 65.62 175 PRO A CA 1
ATOM 1436 C C . PRO A 1 175 ? -0.845 -2.767 -6.528 1.00 65.62 175 PRO A C 1
ATOM 1438 O O . PRO A 1 175 ? -1.286 -2.930 -5.390 1.00 65.62 175 PRO A O 1
ATOM 1441 N N . MET A 1 176 ? -0.346 -3.786 -7.241 1.00 69.44 176 MET A N 1
ATOM 1442 C CA . MET A 1 176 ? -0.072 -5.055 -6.566 1.00 69.44 176 MET A CA 1
ATOM 1443 C C . MET A 1 176 ? 1.113 -4.875 -5.613 1.00 69.44 176 MET A C 1
ATOM 1445 O O . MET A 1 176 ? 2.001 -4.039 -5.807 1.00 69.44 176 MET A O 1
ATOM 1449 N N . ARG A 1 177 ? 1.109 -5.683 -4.558 1.00 76.75 177 ARG A N 1
ATOM 1450 C CA . ARG A 1 177 ? 2.228 -5.782 -3.634 1.00 76.75 177 ARG A CA 1
ATOM 1451 C C . ARG A 1 177 ? 3.162 -6.901 -4.085 1.00 76.75 177 ARG A C 1
ATOM 1453 O O . ARG A 1 177 ? 2.698 -7.980 -4.453 1.00 76.75 177 ARG A O 1
ATOM 1460 N N . LEU A 1 178 ? 4.462 -6.638 -4.047 1.00 83.19 178 LEU A N 1
ATOM 1461 C CA . LEU A 1 178 ? 5.507 -7.642 -4.199 1.00 83.19 178 LEU A CA 1
ATOM 1462 C C . LEU A 1 178 ? 5.575 -8.540 -2.950 1.00 83.19 178 LEU A C 1
ATOM 1464 O O . LEU A 1 178 ? 5.117 -8.146 -1.875 1.00 83.19 178 LEU A O 1
ATOM 1468 N N . PRO A 1 179 ? 6.157 -9.743 -3.049 1.00 81.12 179 PRO A N 1
ATOM 1469 C CA . PRO A 1 179 ? 6.316 -10.622 -1.895 1.00 81.12 179 PRO A CA 1
ATOM 1470 C C . PRO A 1 179 ? 7.145 -9.981 -0.769 1.00 81.12 179 PRO A C 1
ATOM 1472 O O . PRO A 1 179 ? 8.234 -9.456 -0.997 1.00 81.12 179 PRO A O 1
ATOM 1475 N N . HIS A 1 180 ? 6.681 -10.106 0.477 1.00 78.75 180 HIS A N 1
ATOM 1476 C CA . HIS A 1 180 ? 7.369 -9.539 1.653 1.00 78.75 180 HIS A CA 1
ATOM 1477 C C . HIS A 1 180 ? 8.699 -10.204 2.001 1.00 78.75 180 HIS A C 1
ATOM 1479 O O . HIS A 1 180 ? 9.518 -9.634 2.720 1.00 78.75 180 HIS A O 1
ATOM 1485 N N . ARG A 1 181 ? 8.925 -11.426 1.512 1.00 79.44 181 ARG A N 1
ATOM 1486 C CA . ARG A 1 181 ? 10.192 -12.146 1.707 1.00 79.44 181 ARG A CA 1
ATOM 1487 C C . ARG A 1 181 ? 11.407 -11.378 1.171 1.00 79.44 181 ARG A C 1
ATOM 1489 O O . ARG A 1 181 ? 12.517 -11.630 1.626 1.00 79.44 181 ARG A O 1
ATOM 1496 N N . ASP A 1 182 ? 11.180 -10.444 0.250 1.00 86.25 182 ASP A N 1
ATOM 1497 C CA . ASP A 1 182 ? 12.215 -9.653 -0.412 1.00 86.25 182 ASP A CA 1
ATOM 1498 C C . ASP A 1 182 ? 12.392 -8.253 0.227 1.00 86.25 182 ASP A C 1
ATOM 1500 O O . ASP A 1 182 ? 13.108 -7.408 -0.313 1.00 86.25 182 ASP A O 1
ATOM 1504 N N . ASP A 1 183 ? 11.755 -7.981 1.376 1.00 88.44 183 ASP A N 1
ATOM 1505 C CA . ASP A 1 183 ? 11.929 -6.734 2.141 1.00 88.44 183 ASP A CA 1
ATOM 1506 C C . ASP A 1 183 ? 13.352 -6.609 2.732 1.00 88.44 183 ASP A C 1
ATOM 1508 O O . ASP A 1 183 ? 13.943 -7.606 3.155 1.00 88.44 183 ASP A O 1
ATOM 1512 N N . GLU A 1 184 ? 13.910 -5.386 2.811 1.00 86.56 184 GLU A N 1
ATOM 1513 C CA . GLU A 1 184 ? 15.213 -5.152 3.465 1.00 86.56 184 GLU A CA 1
ATOM 1514 C C . GLU A 1 184 ? 15.187 -5.651 4.931 1.00 86.56 184 GLU A C 1
ATOM 1516 O O . GLU A 1 184 ? 14.192 -5.437 5.634 1.00 86.56 184 GLU A O 1
ATOM 1521 N N . PRO A 1 185 ? 16.290 -6.232 5.455 1.00 85.88 185 PRO A N 1
ATOM 1522 C CA . PRO A 1 185 ? 16.323 -6.858 6.785 1.00 85.88 185 PRO A CA 1
ATOM 1523 C C . PRO A 1 185 ? 15.820 -5.974 7.935 1.00 85.88 185 PRO A C 1
ATOM 1525 O O . PRO A 1 185 ? 15.208 -6.459 8.882 1.00 85.88 185 PRO A O 1
ATOM 1528 N N . GLN A 1 186 ? 16.026 -4.657 7.850 1.00 85.69 186 GLN A N 1
ATOM 1529 C CA . GLN A 1 186 ? 15.568 -3.691 8.856 1.00 85.69 186 GLN A CA 1
ATOM 1530 C C . GLN A 1 186 ? 14.037 -3.626 9.020 1.00 85.69 186 GLN A C 1
ATOM 1532 O O . GLN A 1 186 ? 13.554 -3.187 10.069 1.00 85.69 186 GLN A O 1
ATOM 1537 N N . PHE A 1 187 ? 13.283 -4.070 8.009 1.00 83.50 187 PHE A N 1
ATOM 1538 C CA . PHE A 1 187 ? 11.821 -4.132 8.012 1.00 83.50 187 PHE A CA 1
ATOM 1539 C C . PHE A 1 187 ? 11.274 -5.517 8.370 1.00 83.50 187 PHE A C 1
ATOM 1541 O O . PHE A 1 187 ? 10.083 -5.647 8.642 1.00 83.50 187 PHE A O 1
ATOM 1548 N N . GLN A 1 188 ? 12.131 -6.537 8.443 1.00 79.06 188 GLN A N 1
ATOM 1549 C CA . GLN A 1 188 ? 11.765 -7.907 8.807 1.00 79.06 188 GLN A CA 1
ATOM 1550 C C . GLN A 1 188 ? 11.672 -8.065 10.333 1.00 79.06 188 GLN A C 1
ATOM 1552 O O . GLN A 1 188 ? 12.375 -8.863 10.954 1.00 79.06 188 GLN A O 1
ATOM 1557 N N . LYS A 1 189 ? 10.816 -7.253 10.962 1.00 82.62 189 LYS A N 1
ATOM 1558 C CA . LYS A 1 189 ? 10.509 -7.333 12.395 1.00 82.62 189 LYS A CA 1
ATOM 1559 C C . LYS A 1 189 ? 9.206 -8.091 12.589 1.00 82.62 189 LYS A C 1
ATOM 1561 O O . LYS A 1 189 ? 8.157 -7.650 12.125 1.00 82.62 189 LYS A O 1
ATOM 1566 N N . TRP A 1 190 ? 9.283 -9.206 13.306 1.00 84.31 190 TRP A N 1
ATOM 1567 C CA . TRP A 1 190 ? 8.158 -10.119 13.470 1.00 84.31 190 TRP A CA 1
ATOM 1568 C C . TRP A 1 190 ? 7.472 -9.958 14.822 1.00 84.31 190 TRP A C 1
ATOM 1570 O O . TRP A 1 190 ? 8.120 -9.737 15.846 1.00 84.31 190 TRP A O 1
ATOM 1580 N N . GLY A 1 191 ? 6.147 -10.046 14.799 1.00 85.38 191 GLY A N 1
ATOM 1581 C CA . GLY A 1 191 ? 5.284 -9.899 15.961 1.00 85.38 191 GLY A CA 1
ATOM 1582 C C . GLY A 1 191 ? 4.830 -11.213 16.575 1.00 85.38 191 GLY A C 1
ATOM 1583 O O . GLY A 1 191 ? 5.399 -12.281 16.353 1.00 85.38 191 GLY A O 1
ATOM 1584 N N . ALA A 1 192 ? 3.765 -11.101 17.366 1.00 85.56 192 ALA A N 1
ATOM 1585 C CA . ALA A 1 192 ? 3.122 -12.220 18.040 1.00 85.56 192 ALA A CA 1
ATOM 1586 C C . ALA A 1 192 ? 2.493 -13.224 17.055 1.00 85.56 192 ALA A C 1
ATOM 1588 O O . ALA A 1 192 ? 2.372 -12.964 15.853 1.00 85.56 192 ALA A O 1
ATOM 1589 N N . SER A 1 193 ? 2.060 -14.370 17.584 1.00 90.00 193 SER A N 1
ATOM 1590 C CA . SER A 1 193 ? 1.423 -15.426 16.796 1.00 90.00 193 SER A CA 1
ATOM 1591 C C . SER A 1 193 ? 0.103 -14.966 16.164 1.00 90.00 193 SER A C 1
ATOM 1593 O O . SER A 1 193 ? -0.562 -14.070 16.681 1.00 90.00 193 SER A O 1
ATOM 1595 N N . GLU A 1 194 ? -0.321 -15.622 15.079 1.00 92.88 194 GLU A N 1
ATOM 1596 C CA . GLU A 1 194 ? -1.619 -15.365 14.430 1.00 92.88 194 GLU A CA 1
ATOM 1597 C C . GLU A 1 194 ? -2.784 -15.380 15.427 1.00 92.88 194 GLU A C 1
ATOM 1599 O O . GLU A 1 194 ? -3.619 -14.476 15.422 1.00 92.88 194 GLU A O 1
ATOM 1604 N N . LYS A 1 195 ? -2.782 -16.343 16.356 1.00 93.38 195 LYS A N 1
ATOM 1605 C CA . LYS A 1 195 ? -3.796 -16.463 17.407 1.00 93.38 195 LYS A CA 1
ATOM 1606 C C . LYS A 1 195 ? -3.862 -15.220 18.300 1.00 93.38 195 LYS A C 1
ATOM 1608 O O . LYS A 1 195 ? -4.957 -14.736 18.585 1.00 93.38 195 LYS A O 1
ATOM 1613 N N . ASP A 1 196 ? -2.715 -14.709 18.740 1.00 93.62 196 ASP A N 1
ATOM 1614 C CA . ASP A 1 196 ? -2.656 -13.552 19.641 1.00 93.62 196 ASP A CA 1
ATOM 1615 C C . ASP A 1 196 ? -3.084 -12.269 18.924 1.00 93.62 196 ASP A C 1
ATOM 1617 O O . ASP A 1 196 ? -3.813 -11.445 19.481 1.00 93.62 196 ASP A O 1
ATOM 1621 N N . GLN A 1 197 ? -2.688 -12.122 17.658 1.00 95.19 197 GLN A N 1
ATOM 1622 C CA . GLN A 1 197 ? -3.074 -10.975 16.839 1.00 95.19 197 GLN A CA 1
ATOM 1623 C C . GLN A 1 197 ? -4.576 -10.981 16.526 1.00 95.19 197 GLN A C 1
ATOM 1625 O O . GLN A 1 197 ? -5.241 -9.956 16.683 1.00 95.19 197 GLN A O 1
ATOM 1630 N N . MET A 1 198 ? -5.151 -12.138 16.180 1.00 95.31 198 MET A N 1
ATOM 1631 C CA . MET A 1 198 ? -6.601 -12.278 16.000 1.00 95.31 198 MET A CA 1
ATOM 1632 C C . MET A 1 198 ? -7.377 -11.988 17.292 1.00 95.31 198 MET A C 1
ATOM 1634 O O . MET A 1 198 ? -8.429 -11.348 17.242 1.00 95.31 198 MET A O 1
ATOM 1638 N N . ALA A 1 199 ? -6.856 -12.395 18.455 1.00 96.00 199 ALA A N 1
ATOM 1639 C CA . ALA A 1 199 ? -7.460 -12.065 19.746 1.00 96.00 199 ALA A CA 1
ATOM 1640 C C . ALA A 1 199 ? -7.448 -10.550 20.020 1.00 96.00 199 ALA A C 1
ATOM 1642 O O . ALA A 1 199 ? -8.450 -10.006 20.488 1.00 96.00 199 ALA A O 1
ATOM 1643 N N . ALA A 1 200 ? -6.360 -9.853 19.678 1.00 96.25 200 ALA A N 1
ATOM 1644 C CA . ALA A 1 200 ? -6.286 -8.396 19.784 1.00 96.25 200 ALA A CA 1
ATOM 1645 C C . ALA A 1 200 ? -7.303 -7.697 18.864 1.00 96.25 200 ALA A C 1
ATOM 1647 O O . ALA A 1 200 ? -8.005 -6.789 19.313 1.00 96.25 200 ALA A O 1
ATOM 1648 N N . ILE A 1 201 ? -7.443 -8.157 17.615 1.00 96.06 201 ILE A N 1
ATOM 1649 C CA . ILE A 1 201 ? -8.437 -7.634 16.660 1.00 96.06 201 ILE A CA 1
ATOM 1650 C C . ILE A 1 201 ? -9.865 -7.883 17.161 1.00 96.06 201 ILE A C 1
ATOM 1652 O O . ILE A 1 201 ? -10.713 -6.995 17.090 1.00 96.06 201 ILE A O 1
ATOM 1656 N N . LYS A 1 202 ? -10.137 -9.067 17.722 1.00 96.12 202 LYS A N 1
ATOM 1657 C CA . LYS A 1 202 ? -11.438 -9.374 18.327 1.00 96.12 202 LYS A CA 1
ATOM 1658 C C . LYS A 1 202 ? -11.754 -8.427 19.489 1.00 96.12 202 LYS A C 1
ATOM 1660 O O . LYS A 1 202 ? -12.843 -7.866 19.537 1.00 96.12 202 LYS A O 1
ATOM 1665 N N . ASN A 1 203 ? -10.793 -8.205 20.386 1.00 97.00 203 ASN A N 1
ATOM 1666 C CA . ASN A 1 203 ? -10.954 -7.268 21.497 1.00 97.00 203 ASN A CA 1
ATOM 1667 C C . ASN A 1 203 ? -11.197 -5.829 21.008 1.00 97.00 203 ASN A C 1
ATOM 1669 O O . ASN A 1 203 ? -12.028 -5.127 21.575 1.00 97.00 203 ASN A O 1
ATOM 1673 N N . LEU A 1 204 ? -10.509 -5.389 19.947 1.00 95.62 204 LEU A N 1
ATOM 1674 C CA . LEU A 1 204 ? -10.787 -4.100 19.304 1.00 95.62 204 LEU A CA 1
ATOM 1675 C C . LEU A 1 204 ? -12.248 -4.007 18.850 1.00 95.62 204 LEU A C 1
ATOM 1677 O O . LEU A 1 204 ? -12.911 -3.022 19.169 1.00 95.62 204 LEU A O 1
ATOM 1681 N N . ARG A 1 205 ? -12.763 -5.028 18.155 1.00 92.75 205 ARG A N 1
ATOM 1682 C CA . ARG A 1 205 ? -14.158 -5.036 17.702 1.00 92.75 205 ARG A CA 1
ATOM 1683 C C . ARG A 1 205 ? -15.138 -4.942 18.873 1.00 92.75 205 ARG A C 1
ATOM 1685 O O . ARG A 1 205 ? -16.035 -4.106 18.849 1.00 92.75 205 ARG A O 1
ATOM 1692 N N . GLU A 1 206 ? -14.927 -5.740 19.916 1.00 95.25 206 GLU A N 1
ATOM 1693 C CA . GLU A 1 206 ? -15.787 -5.746 21.105 1.00 95.25 206 GLU A CA 1
ATOM 1694 C C . GLU A 1 206 ? -15.802 -4.393 21.834 1.00 95.25 206 GLU A C 1
ATOM 1696 O O . GLU A 1 206 ? -16.863 -3.935 22.263 1.00 95.25 206 GLU A O 1
ATOM 1701 N N . GLU A 1 207 ? -14.648 -3.737 21.993 1.00 96.12 207 GLU A N 1
ATOM 1702 C CA . GLU A 1 207 ? -14.582 -2.415 22.626 1.00 96.12 207 GLU A CA 1
ATOM 1703 C C . GLU A 1 207 ? -15.178 -1.316 21.737 1.00 96.12 207 GLU A C 1
ATOM 1705 O O . GLU A 1 207 ? -15.848 -0.416 22.249 1.00 96.12 207 GLU A O 1
ATOM 1710 N N . TRP A 1 208 ? -15.012 -1.411 20.414 1.00 92.56 208 TRP A N 1
ATOM 1711 C CA . TRP A 1 208 ? -15.633 -0.482 19.471 1.00 92.56 208 TRP A CA 1
ATOM 1712 C C . TRP A 1 208 ? -17.163 -0.590 19.486 1.00 92.56 208 TRP A C 1
ATOM 1714 O O . TRP A 1 208 ? -17.839 0.425 19.652 1.00 92.56 208 TRP A O 1
ATOM 1724 N N . ASP A 1 209 ? -17.720 -1.804 19.441 1.00 91.12 209 ASP A N 1
ATOM 1725 C CA . ASP A 1 209 ? -19.171 -2.021 19.511 1.00 91.12 209 ASP A CA 1
ATOM 1726 C C . ASP A 1 209 ? -19.763 -1.479 20.829 1.00 91.12 209 ASP A C 1
ATOM 1728 O O . ASP A 1 209 ? -20.824 -0.842 20.833 1.00 91.12 209 ASP A O 1
ATOM 1732 N N . LYS A 1 210 ? -19.061 -1.662 21.961 1.00 94.50 210 LYS A N 1
ATOM 1733 C CA . LYS A 1 210 ? -19.452 -1.081 23.261 1.00 94.50 210 LYS A CA 1
ATOM 1734 C C . LYS A 1 210 ? -19.452 0.449 23.224 1.00 94.50 210 LYS A C 1
ATOM 1736 O O . LYS A 1 210 ? -20.382 1.059 23.754 1.00 94.50 210 LYS A O 1
ATOM 1741 N N . ALA A 1 211 ? -18.441 1.067 22.612 1.00 93.06 211 ALA A N 1
ATOM 1742 C CA . ALA A 1 211 ? -18.333 2.520 22.494 1.00 93.06 211 ALA A CA 1
ATOM 1743 C C . ALA A 1 211 ? -19.429 3.112 21.591 1.00 93.06 211 ALA A C 1
ATOM 1745 O O . ALA A 1 211 ? -20.093 4.080 21.976 1.00 93.06 211 ALA A O 1
ATOM 1746 N N . CYS A 1 212 ? -19.689 2.483 20.441 1.00 90.00 212 CYS A N 1
ATOM 1747 C CA . CYS A 1 212 ? -20.796 2.833 19.554 1.00 90.00 212 CYS A CA 1
ATOM 1748 C C . CYS A 1 212 ? -22.141 2.751 20.282 1.00 90.00 212 CYS A C 1
ATOM 1750 O O . CYS A 1 212 ? -22.912 3.710 20.255 1.00 90.00 212 CYS A O 1
ATOM 1752 N N . LYS A 1 213 ? -22.404 1.646 20.991 1.00 91.44 213 LYS A N 1
ATOM 1753 C CA . LYS A 1 213 ? -23.636 1.476 21.767 1.00 91.44 213 LYS A CA 1
ATOM 1754 C C . LYS A 1 213 ? -23.786 2.539 22.856 1.00 91.44 213 LYS A C 1
ATOM 1756 O O . LYS A 1 213 ? -24.843 3.153 22.951 1.00 91.44 213 LYS A O 1
ATOM 1761 N N . ALA A 1 214 ? -22.735 2.802 23.635 1.00 92.44 214 ALA A N 1
ATOM 1762 C CA . ALA A 1 214 ? -22.769 3.822 24.683 1.00 92.44 214 ALA A CA 1
ATOM 1763 C C . ALA A 1 214 ? -23.140 5.202 24.118 1.00 92.44 214 ALA A C 1
ATOM 1765 O O . ALA A 1 214 ? -23.999 5.889 24.674 1.00 92.44 214 ALA A O 1
ATOM 1766 N N . LEU A 1 215 ? -22.549 5.585 22.979 1.00 89.25 215 LEU A N 1
ATOM 1767 C CA . LEU A 1 215 ? -22.891 6.837 22.313 1.00 89.25 215 LEU A CA 1
ATOM 1768 C C . LEU A 1 215 ? -24.352 6.835 21.838 1.00 89.25 215 LEU A C 1
ATOM 1770 O O . LEU A 1 215 ? -25.076 7.793 22.104 1.00 89.25 215 LEU A O 1
ATOM 1774 N N . LEU A 1 216 ? -24.825 5.755 21.206 1.00 88.88 216 LEU A N 1
ATOM 1775 C CA . LEU A 1 216 ? -26.212 5.609 20.736 1.00 88.88 216 LEU A CA 1
ATOM 1776 C C . LEU A 1 216 ? -27.263 5.598 21.854 1.00 88.88 216 LEU A C 1
ATOM 1778 O O . LEU A 1 216 ? -28.363 6.106 21.635 1.00 88.88 216 LEU A O 1
ATOM 1782 N N . ASP A 1 217 ? -26.913 5.148 23.055 1.00 90.81 217 ASP A N 1
ATOM 1783 C CA . ASP A 1 217 ? -27.811 5.117 24.217 1.00 90.81 217 ASP A CA 1
ATOM 1784 C C . ASP A 1 217 ? -27.821 6.442 25.012 1.00 90.81 217 ASP A C 1
ATOM 1786 O O . ASP A 1 217 ? -28.719 6.684 25.819 1.00 90.81 217 ASP A O 1
ATOM 1790 N N . MET A 1 218 ? -26.861 7.345 24.768 1.00 88.25 218 MET A N 1
ATOM 1791 C CA . MET A 1 218 ? -26.744 8.632 25.472 1.00 88.25 218 MET A CA 1
ATOM 1792 C C . MET A 1 218 ? -27.964 9.553 25.248 1.00 88.25 218 MET A C 1
ATOM 1794 O O . MET A 1 218 ? -28.223 9.978 24.126 1.00 88.25 218 MET A O 1
ATOM 1798 N N . LYS A 1 219 ? -28.720 9.898 26.294 1.00 81.81 219 LYS A N 1
ATOM 1799 C CA . LYS A 1 219 ? -29.921 10.759 26.180 1.00 81.81 219 LYS A CA 1
ATOM 1800 C C . LYS A 1 219 ? -29.666 12.241 26.478 1.00 81.81 219 LYS A C 1
ATOM 1802 O O . LYS A 1 219 ? -30.488 13.074 26.111 1.00 81.81 219 LYS A O 1
ATOM 1807 N N . GLY A 1 220 ? -28.528 12.554 27.091 1.00 76.06 220 GLY A N 1
ATOM 1808 C CA . GLY A 1 220 ? -28.151 13.884 27.560 1.00 76.06 220 GLY A CA 1
ATOM 1809 C C . GLY A 1 220 ? -26.718 13.891 28.094 1.00 76.06 220 GLY A C 1
ATOM 1810 O O . GLY A 1 220 ? -25.982 12.912 27.933 1.00 76.06 220 GLY A O 1
ATOM 1811 N N . LYS A 1 221 ? -26.312 14.995 28.729 1.00 80.12 221 LYS A N 1
ATOM 1812 C CA . LYS A 1 221 ? -24.951 15.164 29.263 1.00 80.12 221 LYS A CA 1
ATOM 1813 C C . LYS A 1 221 ? -24.655 14.272 30.468 1.00 80.12 221 LYS A C 1
ATOM 1815 O O . LYS A 1 221 ? -23.488 14.044 30.756 1.00 80.12 221 LYS A O 1
ATOM 1820 N N . GLU A 1 222 ? -25.665 13.739 31.157 1.00 82.19 222 GLU A N 1
ATOM 1821 C CA . GLU A 1 222 ? -25.469 12.955 32.383 1.00 82.19 222 GLU A CA 1
ATOM 1822 C C . GLU A 1 222 ? -24.611 11.693 32.194 1.00 82.19 222 GLU A C 1
ATOM 1824 O O . GLU A 1 222 ? -23.931 11.268 33.123 1.00 82.19 222 GLU A O 1
ATOM 1829 N N . ASN A 1 223 ? -24.585 11.126 30.983 1.00 86.38 223 ASN A N 1
ATOM 1830 C CA . ASN A 1 223 ? -23.838 9.903 30.677 1.00 86.38 223 ASN A CA 1
ATOM 1831 C C . ASN A 1 223 ? -22.583 10.164 29.827 1.00 86.38 223 ASN A C 1
ATOM 1833 O O . ASN A 1 223 ? -21.949 9.214 29.365 1.00 86.38 223 ASN A O 1
ATOM 1837 N N . VAL A 1 224 ? -22.206 11.430 29.610 1.00 88.62 224 VAL A N 1
ATOM 1838 C CA . VAL A 1 224 ? -21.081 11.791 28.731 1.00 88.62 224 VAL A CA 1
ATOM 1839 C C . VAL A 1 224 ? -19.765 11.154 29.184 1.00 88.62 224 VAL A C 1
ATOM 1841 O O . VAL A 1 224 ? -19.011 10.654 28.355 1.00 88.62 224 VAL A O 1
ATOM 1844 N N . ASP A 1 225 ? -19.513 11.085 30.494 1.00 90.25 225 ASP A N 1
ATOM 1845 C CA . ASP A 1 225 ? -18.268 10.525 31.031 1.00 90.25 225 ASP A CA 1
ATOM 1846 C C . ASP A 1 225 ? -18.189 9.008 30.793 1.00 90.25 225 ASP A C 1
ATOM 1848 O O . ASP A 1 225 ? -17.120 8.469 30.502 1.00 90.25 225 ASP A O 1
ATOM 1852 N N . GLN A 1 226 ? -19.332 8.312 30.834 1.00 92.44 226 GLN A N 1
ATOM 1853 C CA . GLN A 1 226 ? -19.414 6.893 30.489 1.00 92.44 226 GLN A CA 1
ATOM 1854 C C . GLN A 1 226 ? -19.117 6.668 29.002 1.00 92.44 226 GLN A C 1
ATOM 1856 O O . GLN A 1 226 ? -18.375 5.745 28.656 1.00 92.44 226 GLN A O 1
ATOM 1861 N N . VAL A 1 227 ? -19.666 7.518 28.128 1.00 92.31 227 VAL A N 1
ATOM 1862 C CA . VAL A 1 227 ? -19.401 7.474 26.684 1.00 92.31 227 VAL A CA 1
ATOM 1863 C C . VAL A 1 227 ? -17.923 7.741 26.407 1.00 92.31 227 VAL A C 1
ATOM 1865 O O . VAL A 1 227 ? -17.277 6.945 25.727 1.00 92.31 227 VAL A O 1
ATOM 1868 N N . ALA A 1 228 ? -17.360 8.797 26.995 1.00 91.44 228 ALA A N 1
ATOM 1869 C CA . ALA A 1 228 ? -15.948 9.142 26.876 1.00 91.44 228 ALA A CA 1
ATOM 1870 C C . ALA A 1 228 ? -15.040 7.986 27.322 1.00 91.44 228 ALA A C 1
ATOM 1872 O O . ALA A 1 228 ? -14.077 7.642 26.635 1.00 91.44 228 ALA A O 1
ATOM 1873 N N . GLN A 1 229 ? -15.363 7.332 28.442 1.00 94.88 229 GLN A N 1
ATOM 1874 C CA . GLN A 1 229 ? -14.596 6.192 28.935 1.00 94.88 229 GLN A CA 1
ATOM 1875 C C . GLN A 1 229 ? -14.687 4.972 28.007 1.00 94.88 229 GLN A C 1
ATOM 1877 O O . GLN A 1 229 ? -13.696 4.254 27.854 1.00 94.88 229 GLN A O 1
ATOM 1882 N N . ALA A 1 230 ? -15.844 4.722 27.390 1.00 96.19 230 ALA A N 1
ATOM 1883 C CA . ALA A 1 230 ? -15.997 3.643 26.418 1.00 96.19 230 ALA A CA 1
ATOM 1884 C C . ALA A 1 230 ? -15.138 3.897 25.167 1.00 96.19 230 ALA A C 1
ATOM 1886 O O . ALA A 1 230 ? -14.397 3.009 24.748 1.00 96.19 230 ALA A O 1
ATOM 1887 N N . TRP A 1 231 ? -15.140 5.126 24.641 1.00 94.25 231 TRP A N 1
ATOM 1888 C CA . TRP A 1 231 ? -14.276 5.504 23.518 1.00 94.25 231 TRP A CA 1
ATOM 1889 C C . TRP A 1 231 ? -12.788 5.444 23.870 1.00 94.25 231 TRP A C 1
ATOM 1891 O O . TRP A 1 231 ? -12.019 4.908 23.085 1.00 94.25 231 TRP A O 1
ATOM 1901 N N . LYS A 1 232 ? -12.372 5.852 25.078 1.00 95.56 232 LYS A N 1
ATOM 1902 C CA . LYS A 1 232 ? -10.977 5.679 25.534 1.00 95.56 232 LYS A CA 1
ATOM 1903 C C . LYS A 1 232 ? -10.526 4.216 25.529 1.00 95.56 232 LYS A C 1
ATOM 1905 O O . LYS A 1 232 ? -9.394 3.926 25.150 1.00 95.56 232 LYS A O 1
ATOM 1910 N N . LYS A 1 233 ? -11.394 3.282 25.936 1.00 96.81 233 LYS A N 1
ATOM 1911 C CA . LYS A 1 233 ? -11.084 1.842 25.881 1.00 96.81 233 LYS A CA 1
ATOM 1912 C C . LYS A 1 233 ? -10.944 1.349 24.442 1.00 96.81 233 LYS A C 1
ATOM 1914 O O . LYS A 1 233 ? -9.990 0.628 24.152 1.00 96.81 233 LYS A O 1
ATOM 1919 N N . ALA A 1 234 ? -11.842 1.775 23.552 1.00 95.38 234 ALA A N 1
ATOM 1920 C CA . ALA A 1 234 ? -11.748 1.475 22.127 1.00 95.38 234 ALA A CA 1
ATOM 1921 C C . ALA A 1 234 ? -10.450 2.033 21.518 1.00 95.38 234 ALA A C 1
ATOM 1923 O O . ALA A 1 234 ? -9.748 1.302 20.824 1.00 95.38 234 ALA A O 1
ATOM 1924 N N . THR A 1 235 ? -10.064 3.272 21.849 1.00 95.00 235 THR A N 1
ATOM 1925 C CA . THR A 1 235 ? -8.799 3.886 21.408 1.00 95.00 235 THR A CA 1
ATOM 1926 C C . THR A 1 235 ? -7.589 3.102 21.905 1.00 95.00 235 THR A C 1
ATOM 1928 O O . THR A 1 235 ? -6.716 2.767 21.112 1.00 95.00 235 THR A O 1
ATOM 1931 N N . GLY A 1 236 ? -7.558 2.697 23.177 1.00 95.94 236 GLY A N 1
ATOM 1932 C CA . GLY A 1 236 ? -6.468 1.860 23.691 1.00 95.94 236 GLY A CA 1
ATOM 1933 C C . GLY A 1 236 ? -6.396 0.474 23.030 1.00 95.94 236 GLY A C 1
ATOM 1934 O O . GLY A 1 236 ? -5.312 -0.090 22.875 1.00 95.94 236 GLY A O 1
ATOM 1935 N N . ALA A 1 237 ? -7.531 -0.099 22.614 1.00 96.38 237 ALA A N 1
ATOM 1936 C CA . ALA A 1 237 ? -7.545 -1.332 21.827 1.00 96.38 237 ALA A CA 1
ATOM 1937 C C . ALA A 1 237 ? -7.045 -1.099 20.389 1.00 96.38 237 ALA A C 1
ATOM 1939 O O . ALA A 1 237 ? -6.276 -1.910 19.872 1.00 96.38 237 ALA A O 1
ATOM 1940 N N . ALA A 1 238 ? -7.423 0.026 19.778 1.00 94.12 238 ALA A N 1
ATOM 1941 C CA . ALA A 1 238 ? -6.961 0.455 18.463 1.00 94.12 238 ALA A CA 1
ATOM 1942 C C . ALA A 1 238 ? -5.442 0.651 18.439 1.00 94.12 238 ALA A C 1
ATOM 1944 O O . ALA A 1 238 ? -4.770 0.098 17.575 1.00 94.12 238 ALA A O 1
ATOM 1945 N N . GLU A 1 239 ? -4.880 1.345 19.430 1.00 94.31 239 GLU A N 1
ATOM 1946 C CA . GLU A 1 239 ? -3.433 1.552 19.555 1.00 94.31 239 GLU A CA 1
ATOM 1947 C C . GLU A 1 239 ? -2.674 0.224 19.598 1.00 94.31 239 GLU A C 1
ATOM 1949 O O . GLU A 1 239 ? -1.655 0.068 18.927 1.00 94.31 239 GLU A O 1
ATOM 1954 N N . LYS A 1 240 ? -3.180 -0.766 20.343 1.00 94.25 240 LYS A N 1
ATOM 1955 C CA . LYS A 1 240 ? -2.566 -2.099 20.400 1.00 94.25 240 LYS A CA 1
ATOM 1956 C C . LYS A 1 240 ? -2.566 -2.785 19.039 1.00 94.25 240 LYS A C 1
ATOM 1958 O O . LYS A 1 240 ? -1.536 -3.321 18.649 1.00 94.25 240 LYS A O 1
ATOM 1963 N N . VAL A 1 241 ? -3.697 -2.767 18.330 1.00 94.88 241 VAL A N 1
ATOM 1964 C CA . VAL A 1 241 ? -3.836 -3.419 17.017 1.00 94.88 241 VAL A CA 1
ATOM 1965 C C . VAL A 1 241 ? -2.998 -2.709 15.951 1.00 94.88 241 VAL A C 1
ATOM 1967 O O . VAL A 1 241 ? -2.301 -3.365 15.183 1.00 94.88 241 VAL A O 1
ATOM 1970 N N . MET A 1 242 ? -3.001 -1.376 15.927 1.00 92.62 242 MET A N 1
ATOM 1971 C CA . MET A 1 242 ? -2.267 -0.591 14.929 1.00 92.62 242 MET A CA 1
ATOM 1972 C C . MET A 1 242 ? -0.746 -0.685 15.084 1.00 92.62 242 MET A C 1
ATOM 1974 O O . MET A 1 242 ? -0.037 -0.531 14.093 1.00 92.62 242 MET A O 1
ATOM 1978 N N . ASN A 1 243 ? -0.257 -0.999 16.287 1.00 92.06 243 ASN A N 1
ATOM 1979 C CA . ASN A 1 243 ? 1.161 -1.232 16.575 1.00 92.06 243 ASN A CA 1
ATOM 1980 C C . ASN A 1 243 ? 1.580 -2.713 16.497 1.00 92.06 243 ASN A C 1
ATOM 1982 O O . ASN A 1 243 ? 2.715 -3.044 16.850 1.00 92.06 243 ASN A O 1
ATOM 1986 N N . LEU A 1 244 ? 0.696 -3.620 16.062 1.00 92.81 244 LEU A N 1
ATOM 1987 C CA . LEU A 1 244 ? 1.083 -5.011 15.840 1.00 92.81 244 LEU A CA 1
ATOM 1988 C C . LEU A 1 244 ? 2.166 -5.095 14.761 1.00 92.81 244 LEU A C 1
ATOM 1990 O O . LEU A 1 244 ? 2.111 -4.419 13.737 1.00 92.81 244 LEU A O 1
ATOM 1994 N N . LEU A 1 245 ? 3.134 -5.977 14.987 1.00 91.44 245 LEU A N 1
ATOM 1995 C CA . LEU A 1 245 ? 4.121 -6.359 13.984 1.00 91.44 245 LEU A CA 1
ATOM 1996 C C . LEU A 1 245 ? 3.614 -7.582 13.201 1.00 91.44 245 LEU A C 1
ATOM 1998 O O . LEU A 1 245 ? 2.935 -8.437 13.782 1.00 91.44 245 LEU A O 1
ATOM 2002 N N . PRO A 1 246 ? 3.939 -7.704 11.904 1.00 89.44 246 PRO A N 1
ATOM 2003 C CA . PRO A 1 246 ? 3.478 -8.824 11.088 1.00 89.44 246 PRO A CA 1
ATOM 2004 C C . PRO A 1 246 ? 4.011 -10.165 11.615 1.00 89.44 246 PRO A C 1
ATOM 2006 O O . PRO A 1 246 ? 5.113 -10.211 12.167 1.00 89.44 246 PRO A O 1
ATOM 2009 N N . PRO A 1 247 ? 3.279 -11.280 11.463 1.00 87.62 247 PRO A N 1
ATOM 2010 C CA . PRO A 1 247 ? 3.856 -12.601 11.691 1.00 87.62 247 PRO A CA 1
ATOM 2011 C C . PRO A 1 247 ? 4.911 -12.918 10.610 1.00 87.62 247 PRO A C 1
ATOM 2013 O O . PRO A 1 247 ? 4.836 -12.377 9.505 1.00 87.62 247 PRO A O 1
ATOM 2016 N N . PRO A 1 248 ? 5.863 -13.830 10.877 1.00 79.12 248 PRO A N 1
ATOM 2017 C CA . PRO A 1 248 ? 6.910 -14.183 9.913 1.00 79.12 248 PRO A CA 1
ATOM 2018 C C . PRO A 1 248 ? 6.381 -14.939 8.685 1.00 79.12 248 PRO A C 1
ATOM 2020 O O . PRO A 1 248 ? 7.013 -14.934 7.633 1.00 79.12 248 PRO A O 1
ATOM 2023 N N . ALA A 1 249 ? 5.233 -15.611 8.806 1.00 82.56 249 ALA A N 1
ATOM 2024 C CA . ALA A 1 249 ? 4.631 -16.365 7.714 1.00 82.56 249 ALA A CA 1
ATOM 2025 C C . ALA A 1 249 ? 3.675 -15.486 6.891 1.00 82.56 249 ALA A C 1
ATOM 2027 O O . ALA A 1 249 ? 2.707 -14.949 7.428 1.00 82.56 249 ALA A O 1
ATOM 2028 N N . GLU A 1 250 ? 3.898 -15.410 5.576 1.00 81.62 250 GLU A N 1
ATOM 2029 C CA . GLU A 1 250 ? 3.084 -14.609 4.646 1.00 81.62 250 GLU A CA 1
ATOM 2030 C C . GLU A 1 250 ? 1.607 -15.039 4.635 1.00 81.62 250 GLU A C 1
ATOM 2032 O O . GLU A 1 250 ? 0.719 -14.194 4.710 1.00 81.62 250 GLU A O 1
ATOM 2037 N N . ASN A 1 251 ? 1.334 -16.349 4.672 1.00 87.38 251 ASN A N 1
ATOM 2038 C CA . ASN A 1 251 ? -0.037 -16.867 4.768 1.00 87.38 251 ASN A CA 1
ATOM 2039 C C . ASN A 1 251 ? -0.735 -16.422 6.060 1.00 87.38 251 ASN A C 1
ATOM 2041 O O . ASN A 1 251 ? -1.894 -16.018 6.026 1.00 87.38 251 ASN A O 1
ATOM 2045 N N . ALA A 1 252 ? -0.024 -16.451 7.193 1.00 89.12 252 ALA A N 1
ATOM 2046 C CA . ALA A 1 252 ? -0.571 -15.977 8.461 1.00 89.12 252 ALA A CA 1
ATOM 2047 C C . ALA A 1 252 ? -0.847 -14.468 8.402 1.00 89.12 252 ALA A C 1
ATOM 2049 O O . ALA A 1 252 ? -1.901 -14.014 8.836 1.00 89.12 252 ALA A O 1
ATOM 2050 N N . ARG A 1 253 ? 0.063 -13.683 7.809 1.00 89.06 253 ARG A N 1
ATOM 2051 C CA . ARG A 1 253 ? -0.123 -12.238 7.610 1.00 89.06 253 ARG A CA 1
ATOM 2052 C C . ARG A 1 253 ? -1.388 -11.949 6.803 1.00 89.06 253 ARG A C 1
ATOM 2054 O O . ARG A 1 253 ? -2.196 -11.124 7.223 1.00 89.06 253 ARG A O 1
ATOM 2061 N N . HIS A 1 254 ? -1.585 -12.680 5.707 1.00 88.12 254 HIS A N 1
ATOM 2062 C CA . HIS A 1 254 ? -2.769 -12.564 4.864 1.00 88.12 254 HIS A CA 1
ATOM 2063 C C . HIS A 1 254 ? -4.057 -12.947 5.608 1.00 88.12 254 HIS A C 1
ATOM 2065 O O . HIS A 1 254 ? -5.036 -12.209 5.546 1.00 88.12 254 HIS A O 1
ATOM 2071 N N . HIS A 1 255 ? -4.070 -14.052 6.363 1.00 92.50 255 HIS A N 1
ATOM 2072 C CA . HIS A 1 255 ? -5.244 -14.460 7.145 1.00 92.50 255 HIS A CA 1
ATOM 2073 C C . HIS A 1 255 ? -5.625 -13.440 8.225 1.00 92.50 255 HIS A C 1
ATOM 2075 O O . HIS A 1 255 ? -6.803 -13.108 8.371 1.00 92.50 255 HIS A O 1
ATOM 2081 N N . ILE A 1 256 ? -4.644 -12.908 8.962 1.00 94.88 256 ILE A N 1
ATOM 2082 C CA . ILE A 1 256 ? -4.883 -11.859 9.964 1.00 94.88 256 ILE A CA 1
ATOM 2083 C C . ILE A 1 256 ? -5.387 -10.585 9.278 1.00 94.88 256 ILE A C 1
ATOM 2085 O O . ILE A 1 256 ? -6.351 -9.981 9.747 1.00 94.88 256 ILE A O 1
ATOM 2089 N N . GLY A 1 257 ? -4.771 -10.198 8.157 1.00 92.44 257 GLY A N 1
ATOM 2090 C CA . GLY A 1 257 ? -5.194 -9.063 7.340 1.00 92.44 257 GLY A CA 1
ATOM 2091 C C . GLY A 1 257 ? -6.637 -9.202 6.857 1.00 92.44 257 GLY A C 1
ATOM 2092 O O . GLY A 1 257 ? -7.420 -8.265 6.993 1.00 92.44 257 GLY A O 1
ATOM 2093 N N . LEU A 1 258 ? -7.029 -10.389 6.386 1.00 91.38 258 LEU A N 1
ATOM 2094 C CA . LEU A 1 258 ? -8.400 -10.695 5.978 1.00 91.38 258 LEU A CA 1
ATOM 2095 C C . LEU A 1 258 ? -9.375 -10.626 7.153 1.00 91.38 258 LEU A C 1
ATOM 2097 O O . LEU A 1 258 ? -10.451 -10.040 7.030 1.00 91.38 258 LEU A O 1
ATOM 2101 N N . TYR A 1 259 ? -8.987 -11.174 8.304 1.00 94.00 259 TYR A N 1
ATOM 2102 C CA . TYR A 1 259 ? -9.791 -11.108 9.519 1.00 94.00 259 TYR A CA 1
ATOM 2103 C C . TYR A 1 259 ? -10.004 -9.656 9.969 1.00 94.00 259 TYR A C 1
ATOM 2105 O O . TYR A 1 259 ? -11.138 -9.258 10.237 1.00 94.00 259 TYR A O 1
ATOM 2113 N N . PHE A 1 260 ? -8.948 -8.839 9.985 1.00 93.56 260 PHE A N 1
ATOM 2114 C CA . PHE A 1 260 ? -9.036 -7.403 10.255 1.00 93.56 260 PHE A CA 1
ATOM 2115 C C . PHE A 1 260 ? -9.898 -6.674 9.215 1.00 93.56 260 PHE A C 1
ATOM 2117 O O . PHE A 1 260 ? -10.741 -5.849 9.579 1.00 93.56 260 PHE A O 1
ATOM 2124 N N . TYR A 1 261 ? -9.740 -7.016 7.933 1.00 89.00 261 TYR A N 1
ATOM 2125 C CA . TYR A 1 261 ? -10.503 -6.423 6.843 1.00 89.00 261 TYR A CA 1
ATOM 2126 C C . TYR A 1 261 ? -12.010 -6.622 7.028 1.00 89.00 261 TYR A C 1
ATOM 2128 O O . TYR A 1 261 ? -12.778 -5.660 6.997 1.00 89.00 261 TYR A O 1
ATOM 2136 N N . GLN A 1 262 ? -12.419 -7.868 7.269 1.00 85.81 262 GLN A N 1
ATOM 2137 C CA . GLN A 1 262 ? -13.822 -8.259 7.392 1.00 85.81 262 GLN A CA 1
ATOM 2138 C C . GLN A 1 262 ? -14.469 -7.764 8.685 1.00 85.81 262 GLN A C 1
ATOM 2140 O O . GLN A 1 262 ? -15.617 -7.337 8.657 1.00 85.81 262 GLN A O 1
ATOM 2145 N N . ASN A 1 263 ? -13.754 -7.822 9.812 1.00 84.31 263 ASN A N 1
ATOM 2146 C CA . ASN A 1 263 ? -14.336 -7.507 11.119 1.00 84.31 263 ASN A CA 1
ATOM 2147 C C . ASN A 1 263 ? -14.277 -6.018 11.466 1.00 84.31 263 ASN A C 1
ATOM 2149 O O . ASN A 1 263 ? -14.946 -5.597 12.409 1.00 84.31 263 ASN A O 1
ATOM 2153 N N . PHE A 1 264 ? -13.458 -5.230 10.768 1.00 82.19 264 PHE A N 1
ATOM 2154 C CA . PHE A 1 264 ? -13.266 -3.826 11.108 1.00 82.19 264 PHE A CA 1
ATOM 2155 C C . PHE A 1 264 ? -13.098 -2.930 9.886 1.00 82.19 264 PHE A C 1
ATOM 2157 O O . PHE A 1 264 ? -13.905 -2.031 9.676 1.00 82.19 264 PHE A O 1
ATOM 2164 N N . PHE A 1 265 ? -12.050 -3.140 9.085 1.00 81.31 265 PHE A N 1
ATOM 2165 C CA . PHE A 1 265 ? -11.626 -2.138 8.104 1.00 81.31 265 PHE A CA 1
ATOM 2166 C C . PHE A 1 265 ? -12.714 -1.823 7.084 1.00 81.31 265 PHE A C 1
ATOM 2168 O O . PHE A 1 265 ? -12.928 -0.654 6.789 1.00 81.31 265 PHE A O 1
ATOM 2175 N N . LYS A 1 266 ? -13.411 -2.838 6.560 1.00 76.19 266 LYS A N 1
ATOM 2176 C CA . LYS A 1 266 ? -14.507 -2.635 5.611 1.00 76.19 266 LYS A CA 1
ATOM 2177 C C . LYS A 1 266 ? -15.590 -1.752 6.226 1.00 76.19 266 LYS A C 1
ATOM 2179 O O . LYS A 1 266 ? -15.920 -0.716 5.669 1.00 76.19 266 LYS A O 1
ATOM 2184 N N . GLU A 1 267 ? -16.051 -2.104 7.423 1.00 74.00 267 GLU A N 1
ATOM 2185 C CA . GLU A 1 267 ? -17.028 -1.313 8.171 1.00 74.00 267 GLU A CA 1
ATOM 2186 C C . GLU A 1 267 ? -16.508 0.044 8.626 1.00 74.00 267 GLU A C 1
ATOM 2188 O O . GLU A 1 267 ? -17.343 0.863 8.947 1.00 74.00 267 GLU A O 1
ATOM 2193 N N . CYS A 1 268 ? -15.196 0.296 8.694 1.00 71.44 268 CYS A N 1
ATOM 2194 C CA . CYS A 1 268 ? -14.626 1.594 9.064 1.00 71.44 268 CYS A CA 1
ATOM 2195 C C . CYS A 1 268 ? -14.339 2.494 7.844 1.00 71.44 268 CYS A C 1
ATOM 2197 O O . CYS A 1 268 ? -14.444 3.716 7.915 1.00 71.44 268 CYS A O 1
ATOM 2199 N N . ARG A 1 269 ? -13.942 1.901 6.716 1.00 65.00 269 ARG A N 1
ATOM 2200 C CA . ARG A 1 269 ? -13.616 2.595 5.465 1.00 65.00 269 ARG A CA 1
ATOM 2201 C C . ARG A 1 269 ? -14.863 2.862 4.643 1.00 65.00 269 ARG A C 1
ATOM 2203 O O . ARG A 1 269 ? -15.054 3.984 4.179 1.00 65.00 269 ARG A O 1
ATOM 2210 N N . ASP A 1 270 ? -15.715 1.850 4.473 1.00 56.22 270 ASP A N 1
ATOM 2211 C CA . ASP A 1 270 ? -16.941 1.985 3.689 1.00 56.22 270 ASP A CA 1
ATOM 2212 C C . ASP A 1 270 ? -17.876 3.007 4.333 1.00 56.22 270 ASP A C 1
ATOM 2214 O O . ASP A 1 270 ? -18.801 3.435 3.686 1.00 56.22 270 ASP A O 1
ATOM 2218 N N . LEU A 1 271 ? -17.600 3.511 5.535 1.00 49.56 271 LEU A N 1
ATOM 2219 C CA . LEU A 1 271 ? -18.265 4.656 6.162 1.00 49.56 271 LEU A CA 1
ATOM 2220 C C . LEU A 1 271 ? -18.184 5.957 5.362 1.00 49.56 271 LEU A C 1
ATOM 2222 O O . LEU A 1 271 ? -19.048 6.814 5.532 1.00 49.56 271 LEU A O 1
ATOM 2226 N N . ALA A 1 272 ? -17.209 6.087 4.459 1.00 44.25 272 ALA A N 1
ATOM 2227 C CA . ALA A 1 272 ? -17.173 7.173 3.482 1.00 44.25 272 ALA A CA 1
ATOM 2228 C C . ALA A 1 272 ? -18.236 7.007 2.369 1.00 44.25 272 ALA A C 1
ATOM 2230 O O . ALA A 1 272 ? -18.751 8.002 1.866 1.00 44.25 272 ALA A O 1
ATOM 2231 N N . GLN A 1 273 ? -18.621 5.772 2.013 1.00 44.91 273 GLN A N 1
ATOM 2232 C CA . GLN A 1 273 ? -19.674 5.469 1.023 1.00 44.91 273 GLN A CA 1
ATOM 2233 C C . GLN A 1 273 ? -21.041 5.172 1.663 1.00 44.91 273 GLN A C 1
ATOM 2235 O O . GLN A 1 273 ? -22.072 5.636 1.189 1.00 44.91 273 GLN A O 1
ATOM 2240 N N . ALA A 1 274 ? -21.058 4.467 2.789 1.00 38.25 274 ALA A N 1
ATOM 2241 C CA . ALA A 1 274 ? -22.193 4.141 3.635 1.00 38.25 274 ALA A CA 1
ATOM 2242 C C . ALA A 1 274 ? -22.793 5.375 4.301 1.00 38.25 274 ALA A C 1
ATOM 2244 O O . ALA A 1 274 ? -23.848 5.240 4.896 1.00 38.25 274 ALA A O 1
ATOM 2245 N N . GLY A 1 275 ? -22.227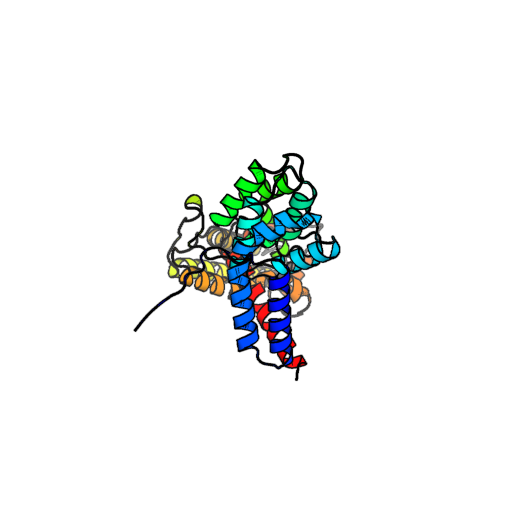 6.577 4.115 1.00 42.09 275 GLY A N 1
ATOM 2246 C CA . GLY A 1 275 ? -22.955 7.855 4.144 1.00 42.09 275 GLY A CA 1
ATOM 2247 C C . GLY A 1 275 ? -24.217 7.881 3.252 1.00 42.09 275 GLY A C 1
ATOM 2248 O O . GLY A 1 275 ? -25.039 8.783 3.383 1.00 42.09 275 GLY A O 1
ATOM 2249 N N . GLN A 1 276 ? -24.414 6.864 2.405 1.00 44.62 276 GLN A N 1
ATOM 2250 C CA . GLN A 1 276 ? -25.590 6.663 1.557 1.00 44.62 276 GLN A CA 1
ATOM 2251 C C . GLN A 1 276 ? -26.531 5.521 2.006 1.00 44.62 276 GLN A C 1
ATOM 2253 O O . GLN A 1 276 ? -27.604 5.387 1.422 1.00 44.62 276 GLN A O 1
ATOM 2258 N N . GLU A 1 277 ? -26.197 4.725 3.037 1.00 52.16 277 GLU A N 1
ATOM 2259 C CA . GLU A 1 277 ? -27.062 3.646 3.556 1.00 52.16 277 GLU A CA 1
ATOM 2260 C C . GLU A 1 277 ? -27.711 4.031 4.902 1.00 52.16 277 GLU A C 1
ATOM 2262 O O . GLU A 1 277 ? -27.016 4.001 5.920 1.00 52.16 277 GLU A O 1
ATOM 2267 N N . PRO A 1 278 ? -29.031 4.322 4.949 1.00 53.38 278 PRO A N 1
ATOM 2268 C CA . PRO A 1 278 ? -29.702 4.987 6.081 1.00 53.38 278 PRO A CA 1
ATOM 2269 C C . PRO A 1 278 ? -29.651 4.289 7.453 1.00 53.38 278 PRO A C 1
ATOM 2271 O O . PRO A 1 278 ? -30.092 4.866 8.447 1.00 53.38 278 PRO A O 1
ATOM 2274 N N . ASP A 1 279 ? -29.180 3.040 7.529 1.00 61.94 279 ASP A N 1
ATOM 2275 C CA . ASP A 1 279 ? -29.405 2.167 8.684 1.00 61.94 279 ASP A CA 1
ATOM 2276 C C . ASP A 1 279 ? -28.159 1.553 9.332 1.00 61.94 279 ASP A C 1
ATOM 2278 O O . ASP A 1 279 ? -28.296 0.834 10.332 1.00 61.94 279 ASP A O 1
ATOM 2282 N N . SER A 1 280 ? -26.952 1.866 8.854 1.00 68.12 280 SER A N 1
ATOM 2283 C CA . SER A 1 280 ? -25.735 1.331 9.475 1.00 68.12 280 SER A CA 1
ATOM 2284 C C . SER A 1 280 ? -25.529 1.870 10.903 1.00 68.12 280 SER A C 1
ATOM 2286 O O . SER A 1 280 ? -25.820 3.030 11.216 1.00 68.12 280 SER A O 1
ATOM 2288 N N . THR A 1 281 ? -25.013 1.024 11.805 1.00 70.19 281 THR A N 1
ATOM 2289 C CA . THR A 1 281 ? -24.719 1.397 13.204 1.00 70.19 281 THR A CA 1
ATOM 2290 C C . THR A 1 281 ? -23.793 2.608 13.277 1.00 70.19 281 THR A C 1
ATOM 2292 O O . THR A 1 281 ? -24.009 3.501 14.093 1.00 70.19 281 THR A O 1
ATOM 2295 N N . TYR A 1 282 ? -22.799 2.685 12.392 1.00 68.56 282 TYR A N 1
ATOM 2296 C CA . TYR A 1 282 ? -21.899 3.827 12.348 1.00 68.56 282 TYR A CA 1
ATOM 2297 C C . TYR A 1 282 ? -22.577 5.107 11.866 1.00 68.56 282 TYR A C 1
ATOM 2299 O O . TYR A 1 282 ? -22.362 6.145 12.482 1.00 68.56 282 TYR A O 1
ATOM 2307 N N . GLN A 1 283 ? -23.413 5.068 10.819 1.00 69.38 283 GLN A N 1
ATOM 2308 C CA . GLN A 1 283 ? -24.168 6.259 10.418 1.00 69.38 283 GLN A CA 1
ATOM 2309 C C . GLN A 1 283 ? -24.966 6.811 11.596 1.00 69.38 283 GLN A C 1
ATOM 2311 O O . GLN A 1 283 ? -24.955 8.012 11.848 1.00 69.38 283 GLN A O 1
ATOM 2316 N N . LYS A 1 284 ? -25.619 5.928 12.357 1.00 78.94 284 LYS A N 1
ATOM 2317 C CA . LYS A 1 284 ? -26.370 6.310 13.557 1.00 78.94 284 LYS A CA 1
ATOM 2318 C C . LYS A 1 284 ? -25.455 6.968 14.597 1.00 78.94 284 LYS A C 1
ATOM 2320 O O . LYS A 1 284 ? -25.841 7.973 15.191 1.00 78.94 284 LYS A O 1
ATOM 2325 N N . VAL A 1 285 ? -24.242 6.443 14.787 1.00 81.31 285 VAL A N 1
ATOM 2326 C CA . VAL A 1 285 ? -23.212 6.992 15.687 1.00 81.31 285 VAL A CA 1
ATOM 2327 C C . VAL A 1 285 ? -22.737 8.370 15.211 1.00 81.31 285 VAL A C 1
ATOM 2329 O O . VAL A 1 285 ? -22.765 9.314 15.997 1.00 81.31 285 VAL A O 1
ATOM 2332 N N . LEU A 1 286 ? -22.369 8.516 13.935 1.00 75.56 286 LEU A N 1
ATOM 2333 C CA . LEU A 1 286 ? -21.902 9.771 13.343 1.00 75.56 286 LEU A CA 1
ATOM 2334 C C . LEU A 1 286 ? -23.005 10.834 13.338 1.00 75.56 286 LEU A C 1
ATOM 2336 O O . LEU A 1 286 ? -22.776 11.947 13.794 1.00 75.56 286 LEU A O 1
ATOM 2340 N N . HIS A 1 287 ? -24.221 10.499 12.900 1.00 77.31 287 HIS A N 1
ATOM 2341 C CA . HIS A 1 287 ? -25.363 11.415 12.946 1.00 77.31 287 HIS A CA 1
ATOM 2342 C C . HIS A 1 287 ? -25.670 11.876 14.362 1.00 77.31 287 HIS A C 1
ATOM 2344 O O . HIS A 1 287 ? -26.052 13.025 14.564 1.00 77.31 287 HIS A O 1
ATOM 2350 N N . LYS A 1 288 ? -25.541 10.988 15.349 1.00 81.75 288 LYS A N 1
ATOM 2351 C CA . LYS A 1 288 ? -25.736 11.369 16.741 1.00 81.75 288 LYS A CA 1
ATOM 2352 C C . LYS A 1 288 ? -24.625 12.286 17.237 1.00 81.75 288 LYS A C 1
ATOM 2354 O O . LYS A 1 288 ? -24.926 13.260 17.913 1.00 81.75 288 LYS A O 1
ATOM 2359 N N . PHE A 1 289 ? -23.383 12.003 16.861 1.00 77.12 289 PHE A N 1
ATOM 2360 C CA . PHE A 1 289 ? -22.235 12.843 17.175 1.00 77.12 289 PHE A CA 1
ATOM 2361 C C . PHE A 1 289 ? -22.369 14.249 16.564 1.00 77.12 289 PHE A C 1
ATOM 2363 O O . PHE A 1 289 ? -22.244 15.236 17.275 1.00 77.12 289 PHE A O 1
ATOM 2370 N N . LEU A 1 290 ? -22.740 14.344 15.283 1.00 73.88 290 LEU A N 1
ATOM 2371 C CA . LEU A 1 290 ? -22.964 15.611 14.570 1.00 73.88 290 LEU A CA 1
ATOM 2372 C C . LEU A 1 290 ? -24.175 16.411 15.082 1.00 73.88 290 LEU A C 1
ATOM 2374 O O . LEU A 1 290 ? -24.308 17.586 14.762 1.00 73.88 290 LEU A O 1
ATOM 2378 N N . LYS A 1 291 ? -25.085 15.791 15.846 1.00 76.31 291 LYS A N 1
ATOM 2379 C CA . LYS A 1 291 ? -26.219 16.484 16.482 1.00 76.31 291 LYS A CA 1
ATOM 2380 C C . LYS A 1 291 ? -25.838 17.192 17.782 1.00 76.31 291 LYS A C 1
ATOM 2382 O O . LYS A 1 291 ? -26.680 17.907 18.325 1.00 76.31 291 LYS A O 1
ATOM 2387 N N . PHE A 1 292 ? -24.635 16.975 18.314 1.00 75.00 292 PHE A N 1
ATOM 2388 C CA . PHE A 1 292 ? -24.168 17.752 19.455 1.00 75.00 292 PHE A CA 1
ATOM 2389 C C . PHE A 1 292 ? -23.858 19.178 19.009 1.00 75.00 292 PHE A C 1
ATOM 2391 O O . PHE A 1 292 ? -23.210 19.384 17.988 1.00 75.00 292 PHE A O 1
ATOM 2398 N N . ASP A 1 293 ? -24.362 20.156 19.764 1.00 66.44 293 ASP A N 1
ATOM 2399 C CA . ASP A 1 293 ? -24.170 21.574 19.468 1.00 66.44 293 ASP A CA 1
ATOM 2400 C C . ASP A 1 293 ? -22.670 21.902 19.462 1.00 66.44 293 ASP A C 1
ATOM 2402 O O . ASP A 1 293 ? -21.977 21.707 20.462 1.00 66.44 293 ASP A O 1
ATOM 2406 N N . GLU A 1 294 ? -22.158 22.390 18.330 1.00 63.97 294 GLU A N 1
ATOM 2407 C CA . GLU A 1 294 ? -20.770 22.845 18.160 1.00 63.97 294 GLU A CA 1
ATOM 2408 C C . GLU A 1 294 ? -20.386 23.948 19.162 1.00 63.97 294 GLU A C 1
ATOM 2410 O O . GLU A 1 294 ? -19.209 24.134 19.465 1.00 63.97 294 GLU A O 1
ATOM 2415 N N . ASN A 1 295 ? -21.373 24.638 19.745 1.00 65.81 295 ASN A N 1
ATOM 2416 C CA . ASN A 1 295 ? -21.157 25.683 20.744 1.00 65.81 295 ASN A CA 1
ATOM 2417 C C . ASN A 1 295 ? -20.955 25.144 22.175 1.00 65.81 295 ASN A C 1
ATOM 2419 O O . ASN A 1 295 ? -20.625 25.908 23.084 1.00 65.81 295 ASN A O 1
ATOM 2423 N N . ASP A 1 296 ? -21.116 23.837 22.398 1.00 78.00 296 ASP A N 1
ATOM 2424 C CA . ASP A 1 296 ? -21.008 23.202 23.712 1.00 78.00 296 ASP A CA 1
ATOM 2425 C C . ASP A 1 296 ? -19.610 22.631 23.970 1.00 78.00 296 ASP A C 1
ATOM 2427 O O . ASP A 1 296 ? -19.371 21.420 23.957 1.00 78.00 296 ASP A O 1
ATOM 2431 N N . LYS A 1 297 ? -18.653 23.536 24.186 1.00 78.25 297 LYS A N 1
ATOM 2432 C CA . LYS A 1 297 ? -17.227 23.200 24.295 1.00 78.25 297 LYS A CA 1
ATOM 2433 C C . LYS A 1 297 ? -16.921 22.108 25.332 1.00 78.25 297 LYS A C 1
ATOM 2435 O O . LYS A 1 297 ? -16.078 21.255 25.084 1.00 78.25 297 LYS A O 1
ATOM 2440 N N . GLU A 1 298 ? -17.627 22.095 26.464 1.00 80.50 298 GLU A N 1
ATOM 2441 C CA . GLU A 1 298 ? -17.430 21.089 27.519 1.00 80.50 298 GLU A CA 1
ATOM 2442 C C . GLU A 1 298 ? -17.804 19.674 27.047 1.00 80.50 298 GLU A C 1
ATOM 2444 O O . GLU A 1 298 ? -17.107 18.703 27.346 1.00 80.50 298 GLU A O 1
ATOM 2449 N N . LEU A 1 299 ? -18.893 19.549 26.285 1.00 80.81 299 LEU A N 1
ATOM 2450 C CA . LEU A 1 299 ? -19.317 18.279 25.702 1.00 80.81 299 LEU A CA 1
ATOM 2451 C C . LEU A 1 299 ? -18.311 17.793 24.649 1.00 80.81 299 LEU A C 1
ATOM 2453 O O . LEU A 1 299 ? -17.942 16.617 24.651 1.00 80.81 299 LEU A O 1
ATOM 2457 N N . TRP A 1 300 ? -17.833 18.701 23.796 1.00 78.81 300 TRP A N 1
ATOM 2458 C CA . TRP A 1 300 ? -16.826 18.398 22.778 1.00 78.81 300 TRP A CA 1
ATOM 2459 C C . TRP A 1 300 ? -15.500 17.938 23.381 1.00 78.81 300 TRP A C 1
ATOM 2461 O O . TRP A 1 300 ? -14.992 16.891 22.979 1.00 78.81 300 TRP A O 1
ATOM 2471 N N . ASP A 1 301 ? -14.990 18.638 24.397 1.00 83.25 301 ASP A N 1
ATOM 2472 C CA . ASP A 1 301 ? -13.743 18.276 25.083 1.00 83.25 301 ASP A CA 1
ATOM 2473 C C . ASP A 1 301 ? -13.825 16.863 25.690 1.00 83.25 301 ASP A C 1
ATOM 2475 O O . ASP A 1 301 ? -12.876 16.078 25.612 1.00 83.25 301 ASP A O 1
ATOM 2479 N N . LYS A 1 302 ? -14.986 16.489 26.244 1.00 84.75 302 LYS A N 1
ATOM 2480 C CA . LYS A 1 302 ? -15.207 15.145 26.799 1.00 84.75 302 LYS A CA 1
ATOM 2481 C C . LYS A 1 302 ? -15.333 14.059 25.731 1.00 84.75 302 LYS A C 1
ATOM 2483 O O . LYS A 1 302 ? -14.962 12.914 25.991 1.00 84.75 302 LYS A O 1
ATOM 2488 N N . LEU A 1 303 ? -15.834 14.393 24.544 1.00 82.62 303 LEU A N 1
ATOM 2489 C CA . LEU A 1 303 ? -16.012 13.450 23.439 1.00 82.62 303 LEU A CA 1
ATOM 2490 C C . LEU A 1 303 ? -14.812 13.379 22.480 1.00 82.62 303 LEU A C 1
ATOM 2492 O O . LEU A 1 303 ? -14.823 12.544 21.576 1.00 82.62 303 LEU A O 1
ATOM 2496 N N . MET A 1 304 ? -13.741 14.143 22.724 1.00 82.12 304 MET A N 1
ATOM 2497 C CA . MET A 1 304 ? -12.461 14.058 21.999 1.00 82.12 304 MET A CA 1
ATOM 2498 C C . MET A 1 304 ? -11.938 12.629 21.743 1.00 82.12 304 MET A C 1
ATOM 2500 O O . MET A 1 304 ? -11.467 12.382 20.627 1.00 82.12 304 MET A O 1
ATOM 2504 N N . PRO A 1 305 ? -12.067 11.655 22.674 1.00 86.88 305 PRO A N 1
ATOM 2505 C CA . PRO A 1 305 ? -11.636 10.277 22.428 1.00 86.88 305 PRO A CA 1
ATOM 2506 C C . PRO A 1 305 ? -12.283 9.613 21.201 1.00 86.88 305 PRO A C 1
ATOM 2508 O O . PRO A 1 305 ? -11.689 8.707 20.620 1.00 86.88 305 PRO A O 1
ATOM 2511 N N . PHE A 1 306 ? -13.472 10.065 20.777 1.00 84.12 306 PHE A N 1
ATOM 2512 C CA . PHE A 1 306 ? -14.099 9.633 19.524 1.00 84.12 306 PHE A CA 1
ATOM 2513 C C . PHE A 1 306 ? -13.213 9.958 18.316 1.00 84.12 306 PHE A C 1
ATOM 2515 O O . PHE A 1 306 ? -12.943 9.085 17.499 1.00 84.12 306 PHE A O 1
ATOM 2522 N N . GLY A 1 307 ? -12.723 11.198 18.211 1.00 82.12 307 GLY A N 1
ATOM 2523 C CA . GLY A 1 307 ? -11.836 11.618 17.123 1.00 82.12 307 GLY A CA 1
ATOM 2524 C C . GLY A 1 307 ? -10.460 10.955 17.197 1.00 82.12 307 GLY A C 1
ATOM 2525 O O . GLY A 1 307 ? -9.910 10.547 16.172 1.00 82.12 307 GLY A O 1
ATOM 2526 N N . GLU A 1 308 ? -9.925 10.789 18.411 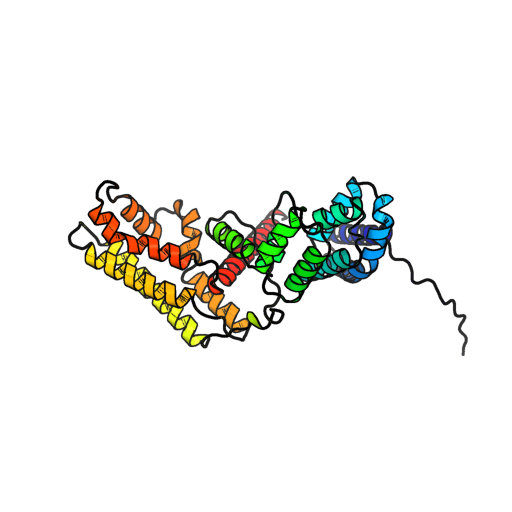1.00 87.94 308 GLU A N 1
ATOM 2527 C CA . GLU A 1 308 ? -8.656 10.085 18.643 1.00 87.94 308 GLU A CA 1
ATOM 2528 C C . GLU A 1 308 ? -8.707 8.638 18.152 1.00 87.94 308 GLU A C 1
ATOM 2530 O O . GLU A 1 308 ? -7.756 8.183 17.523 1.00 87.94 308 GLU A O 1
ATOM 2535 N N . PHE A 1 309 ? -9.827 7.939 18.358 1.00 89.06 309 PHE A N 1
ATOM 2536 C CA . PHE A 1 309 ? -10.014 6.577 17.863 1.00 89.06 309 PHE A CA 1
ATOM 2537 C C . PHE A 1 309 ? -9.792 6.477 16.347 1.00 89.06 309 PHE A C 1
ATOM 2539 O O . PHE A 1 309 ? -8.962 5.684 15.899 1.00 89.06 309 PHE A O 1
ATOM 2546 N N . TYR A 1 310 ? -10.478 7.301 15.543 1.00 81.75 310 TYR A N 1
ATOM 2547 C CA . TYR A 1 310 ? -10.332 7.249 14.080 1.00 81.75 310 TYR A CA 1
ATOM 2548 C C . TYR A 1 310 ? -8.947 7.691 13.629 1.00 81.75 310 TYR A C 1
ATOM 2550 O O . TYR A 1 310 ? -8.382 7.088 12.717 1.00 81.75 310 TYR A O 1
ATOM 2558 N N . LYS A 1 311 ? -8.365 8.694 14.299 1.00 83.62 311 LYS A N 1
ATOM 2559 C CA . LYS A 1 311 ? -6.985 9.111 14.040 1.00 83.62 311 LYS A CA 1
ATOM 2560 C C . LYS A 1 311 ? -6.019 7.942 14.245 1.00 83.62 311 LYS A C 1
ATOM 2562 O O . LYS A 1 311 ? -5.202 7.677 13.366 1.00 83.62 311 LYS A O 1
ATOM 2567 N N . THR A 1 312 ? -6.152 7.212 15.350 1.00 89.12 312 THR A N 1
ATOM 2568 C CA . THR A 1 312 ? -5.352 6.017 15.637 1.00 89.12 312 THR A CA 1
ATOM 2569 C C . THR A 1 312 ? -5.566 4.931 14.590 1.00 89.12 312 THR A C 1
ATOM 2571 O O . THR A 1 312 ? -4.590 4.392 14.075 1.00 89.12 312 THR A O 1
ATOM 2574 N N . MET A 1 313 ? -6.813 4.634 14.219 1.00 85.38 313 MET A N 1
ATOM 2575 C CA . MET A 1 313 ? -7.113 3.616 13.203 1.00 85.38 313 MET A CA 1
ATOM 2576 C C . MET A 1 313 ? -6.575 3.977 11.816 1.00 85.38 313 MET A C 1
ATOM 2578 O O . MET A 1 313 ? -6.191 3.090 11.061 1.00 85.38 313 MET A O 1
ATOM 2582 N N . SER A 1 314 ? -6.467 5.268 11.498 1.00 76.38 314 SER A N 1
ATOM 2583 C CA . SER A 1 314 ? -5.844 5.763 10.265 1.00 76.38 314 SER A CA 1
ATOM 2584 C C . SER A 1 314 ? -4.306 5.770 10.293 1.00 76.38 314 SER A C 1
ATOM 2586 O O . SER A 1 314 ? -3.681 6.387 9.430 1.00 76.38 314 SER A O 1
ATOM 2588 N N . ASN A 1 315 ? -3.669 5.105 11.270 1.00 79.06 315 ASN A N 1
ATOM 2589 C CA . ASN A 1 315 ? -2.212 5.021 11.353 1.00 79.06 315 ASN A CA 1
ATOM 2590 C C . ASN A 1 315 ? -1.629 4.348 10.100 1.00 79.06 315 ASN A C 1
ATOM 2592 O O . ASN A 1 315 ? -1.729 3.132 9.910 1.00 79.06 315 ASN A O 1
ATOM 2596 N N . ALA A 1 316 ? -0.993 5.156 9.257 1.00 66.56 316 ALA A N 1
ATOM 2597 C CA . ALA A 1 316 ? -0.475 4.732 7.967 1.00 66.56 316 ALA A CA 1
ATOM 2598 C C . ALA A 1 316 ? 0.678 3.718 8.066 1.00 66.56 316 ALA A C 1
ATOM 2600 O O . ALA A 1 316 ? 0.904 2.985 7.113 1.00 66.56 316 ALA A O 1
ATOM 2601 N N . ASP A 1 317 ? 1.371 3.623 9.206 1.00 76.31 317 ASP A N 1
ATOM 2602 C CA . ASP A 1 317 ? 2.490 2.685 9.383 1.00 76.31 317 ASP A CA 1
ATOM 2603 C C . ASP A 1 317 ? 2.050 1.260 9.775 1.00 76.31 317 ASP A C 1
ATOM 2605 O O . ASP A 1 317 ? 2.883 0.353 9.846 1.00 76.31 317 ASP A O 1
ATOM 2609 N N . SER A 1 318 ? 0.751 1.027 10.009 1.00 87.06 318 SER A N 1
ATOM 2610 C CA . SER A 1 318 ? 0.243 -0.297 10.379 1.00 87.06 318 SER A CA 1
ATOM 2611 C C . SER A 1 318 ? 0.238 -1.264 9.193 1.00 87.06 318 SER A C 1
ATOM 2613 O O . SER A 1 318 ? -0.391 -1.007 8.165 1.00 87.06 318 SER A O 1
ATOM 2615 N N . TYR A 1 319 ? 0.849 -2.442 9.366 1.00 88.25 319 TYR A N 1
ATOM 2616 C CA . TYR A 1 319 ? 0.800 -3.486 8.339 1.00 88.25 319 TYR A CA 1
ATOM 2617 C C . TYR A 1 319 ? -0.623 -4.017 8.107 1.00 88.25 319 TYR A C 1
ATOM 2619 O O . TYR A 1 319 ? -0.928 -4.490 7.019 1.00 88.25 319 TYR A O 1
ATOM 2627 N N . LEU A 1 320 ? -1.502 -3.952 9.114 1.00 90.75 320 LEU A N 1
ATOM 2628 C CA . LEU A 1 320 ? -2.892 -4.387 8.971 1.00 90.75 320 LEU A CA 1
ATOM 2629 C C . LEU A 1 320 ? -3.685 -3.447 8.072 1.00 90.75 320 LEU A C 1
ATOM 2631 O O . LEU A 1 320 ? -4.502 -3.906 7.275 1.00 90.75 320 LEU A O 1
ATOM 2635 N N . ASN A 1 321 ? -3.412 -2.145 8.168 1.00 86.06 321 ASN A N 1
ATOM 2636 C CA . ASN A 1 321 ? -3.988 -1.174 7.251 1.00 86.06 321 ASN A CA 1
ATOM 2637 C C . ASN A 1 321 ? -3.508 -1.443 5.828 1.00 86.06 321 ASN A C 1
ATOM 2639 O O . ASN A 1 321 ? -4.336 -1.495 4.927 1.00 86.06 321 ASN A O 1
ATOM 2643 N N . GLU A 1 322 ? -2.209 -1.685 5.633 1.00 83.88 322 GLU A N 1
ATOM 2644 C CA . GLU A 1 322 ? -1.648 -2.073 4.333 1.00 83.88 322 GLU A CA 1
ATOM 2645 C C . GLU A 1 322 ? -2.351 -3.307 3.737 1.00 83.88 322 GLU A C 1
ATOM 2647 O O . GLU A 1 322 ? -2.829 -3.256 2.603 1.00 83.88 322 GLU A O 1
ATOM 2652 N N . GLU A 1 323 ? -2.474 -4.394 4.510 1.00 86.69 323 GLU A N 1
ATOM 2653 C CA . GLU A 1 323 ? -3.157 -5.624 4.081 1.00 86.69 323 GLU A CA 1
ATOM 2654 C C . GLU A 1 323 ? -4.623 -5.370 3.719 1.00 86.69 323 GLU A C 1
ATOM 2656 O O . GLU A 1 323 ? -5.104 -5.810 2.677 1.00 86.69 323 GLU A O 1
ATOM 2661 N N . ALA A 1 324 ? -5.354 -4.643 4.563 1.00 85.75 324 ALA A N 1
ATOM 2662 C CA . ALA A 1 324 ? -6.775 -4.398 4.350 1.00 85.75 324 ALA A CA 1
ATOM 2663 C C . ALA A 1 324 ? -7.042 -3.519 3.121 1.00 85.75 324 ALA A C 1
ATOM 2665 O O . ALA A 1 324 ? -8.000 -3.730 2.372 1.00 85.75 324 ALA A O 1
ATOM 2666 N N . VAL A 1 325 ? -6.161 -2.554 2.888 1.00 79.12 325 VAL A N 1
ATOM 2667 C CA . VAL A 1 325 ? -6.161 -1.675 1.725 1.00 79.12 325 VAL A CA 1
ATOM 2668 C C . VAL A 1 325 ? -5.875 -2.460 0.432 1.00 79.12 325 VAL A C 1
ATOM 2670 O O . VAL A 1 325 ? -6.580 -2.277 -0.572 1.00 79.12 325 VAL A O 1
ATOM 2673 N N . TYR A 1 326 ? -4.912 -3.386 0.470 1.00 79.50 326 TYR A N 1
ATOM 2674 C CA . TYR A 1 326 ? -4.637 -4.326 -0.619 1.00 79.50 326 TYR A CA 1
ATOM 2675 C C . TYR A 1 326 ? -5.856 -5.219 -0.918 1.00 79.50 326 TYR A C 1
ATOM 2677 O O . TYR A 1 326 ? -6.339 -5.242 -2.054 1.00 79.50 326 TYR A O 1
ATOM 2685 N N . LEU A 1 327 ? -6.423 -5.867 0.106 1.00 81.56 327 LEU A N 1
ATOM 2686 C CA . LEU A 1 327 ? -7.588 -6.755 -0.007 1.00 81.56 327 LEU A CA 1
ATOM 2687 C C . LEU A 1 327 ? -8.815 -6.058 -0.604 1.00 81.56 327 LEU A C 1
ATOM 2689 O O . LEU A 1 327 ? -9.477 -6.603 -1.487 1.00 81.56 327 LEU A O 1
ATOM 2693 N N . HIS A 1 328 ? -9.103 -4.829 -0.166 1.00 78.31 328 HIS A N 1
ATOM 2694 C CA . HIS A 1 328 ? -10.205 -4.040 -0.719 1.00 78.31 328 HIS A CA 1
ATOM 2695 C C . HIS A 1 328 ? -10.024 -3.787 -2.225 1.00 78.31 328 HIS A C 1
ATOM 2697 O O . HIS A 1 328 ? -10.974 -3.849 -3.004 1.00 78.31 328 HIS A O 1
ATOM 2703 N N . THR A 1 329 ? -8.791 -3.513 -2.652 1.00 71.62 329 THR A N 1
ATOM 2704 C CA . THR A 1 329 ? -8.486 -3.258 -4.064 1.00 71.62 329 THR A CA 1
ATOM 2705 C C . THR A 1 329 ? -8.606 -4.524 -4.903 1.00 71.62 329 THR A C 1
ATOM 2707 O O . THR A 1 329 ? -9.103 -4.474 -6.031 1.00 71.62 329 THR A O 1
ATOM 2710 N N . GLU A 1 330 ? -8.175 -5.664 -4.365 1.00 74.56 330 GLU A N 1
ATOM 2711 C CA . GLU A 1 330 ? -8.319 -6.954 -5.031 1.00 74.56 330 GLU A CA 1
ATOM 2712 C C . GLU A 1 330 ? -9.798 -7.304 -5.255 1.00 74.56 330 GLU A C 1
ATOM 2714 O O . GLU A 1 330 ? -10.178 -7.645 -6.379 1.00 74.56 330 GLU A O 1
ATOM 2719 N N . ALA A 1 331 ? -10.642 -7.112 -4.236 1.00 71.88 331 ALA A N 1
ATOM 2720 C CA . ALA A 1 331 ? -12.088 -7.310 -4.332 1.00 71.88 331 ALA A CA 1
ATOM 2721 C C . ALA A 1 331 ? -12.720 -6.441 -5.438 1.00 71.88 331 ALA A C 1
ATOM 2723 O O . ALA A 1 331 ? -13.401 -6.961 -6.324 1.00 71.88 331 ALA A O 1
ATOM 2724 N N . ASN A 1 332 ? -12.409 -5.138 -5.476 1.00 68.38 332 ASN A N 1
ATOM 2725 C CA . ASN A 1 332 ? -12.931 -4.226 -6.504 1.00 68.38 332 ASN A CA 1
ATOM 2726 C C . ASN A 1 332 ? -12.519 -4.640 -7.929 1.00 68.38 332 ASN A C 1
ATOM 2728 O O . ASN A 1 332 ? -13.318 -4.563 -8.866 1.00 68.38 332 ASN A O 1
ATOM 2732 N N . ARG A 1 333 ? -11.283 -5.125 -8.113 1.00 66.56 333 ARG A N 1
ATOM 2733 C CA . ARG A 1 333 ? -10.810 -5.620 -9.418 1.00 66.56 333 ARG A CA 1
ATOM 2734 C C . ARG A 1 333 ? -11.539 -6.890 -9.850 1.00 66.56 333 ARG A C 1
ATOM 2736 O O . ARG A 1 333 ? -11.858 -7.030 -11.034 1.00 66.56 333 ARG A O 1
ATOM 2743 N N . GLN A 1 334 ? -11.781 -7.819 -8.927 1.00 70.00 334 GLN A N 1
ATOM 2744 C CA . GLN A 1 334 ? -12.539 -9.039 -9.211 1.00 70.00 334 GLN A CA 1
ATOM 2745 C C . GLN A 1 334 ? -13.986 -8.708 -9.608 1.00 70.00 334 GLN A C 1
ATOM 2747 O O . GLN A 1 334 ? -14.489 -9.249 -10.599 1.00 70.00 334 GLN A O 1
ATOM 2752 N N . ASP A 1 335 ? -14.612 -7.750 -8.927 1.00 68.81 335 ASP A N 1
ATOM 2753 C CA . ASP A 1 335 ? -15.948 -7.250 -9.255 1.00 68.81 335 ASP A CA 1
ATOM 2754 C C . ASP A 1 335 ? -16.003 -6.595 -10.637 1.00 68.81 335 ASP A C 1
ATOM 2756 O O . ASP A 1 335 ? -16.882 -6.909 -11.445 1.00 68.81 335 ASP A O 1
ATOM 2760 N N . GLU A 1 336 ? -15.051 -5.717 -10.964 1.00 63.03 336 GLU A N 1
ATOM 2761 C CA . GLU A 1 336 ? -14.957 -5.122 -12.299 1.00 63.03 336 GLU A CA 1
ATOM 2762 C C . GLU A 1 336 ? -14.761 -6.173 -13.391 1.00 63.03 336 GLU A C 1
ATOM 2764 O O . GLU A 1 336 ? -15.413 -6.112 -14.438 1.00 63.03 336 GLU A O 1
ATOM 2769 N N . ARG A 1 337 ? -13.877 -7.149 -13.161 1.00 65.56 337 ARG A N 1
ATOM 2770 C CA . ARG A 1 337 ? -13.627 -8.238 -14.110 1.00 65.56 337 ARG A CA 1
ATOM 2771 C C . ARG A 1 337 ? -14.901 -9.042 -14.349 1.00 65.56 337 ARG A C 1
ATOM 2773 O O . ARG A 1 337 ? -15.242 -9.307 -15.501 1.00 65.56 337 ARG A O 1
ATOM 2780 N N . THR A 1 338 ? -15.634 -9.360 -13.287 1.00 68.69 338 THR A N 1
ATOM 2781 C CA . THR A 1 338 ? -16.914 -10.075 -13.359 1.00 68.69 338 THR A CA 1
ATOM 2782 C C . THR A 1 338 ? -17.965 -9.261 -14.119 1.00 68.69 338 THR A C 1
ATOM 2784 O O . THR A 1 338 ? -18.608 -9.788 -15.026 1.00 68.69 338 THR A O 1
ATOM 2787 N N . LYS A 1 339 ? -18.081 -7.953 -13.844 1.00 66.12 339 LYS A N 1
ATOM 2788 C CA . LYS A 1 339 ? -18.988 -7.028 -14.554 1.00 66.12 339 LYS A CA 1
ATOM 2789 C C . LYS A 1 339 ? -18.646 -6.873 -16.042 1.00 66.12 339 LYS A C 1
ATOM 2791 O O . LYS A 1 339 ? -19.542 -6.743 -16.871 1.00 66.12 339 LYS A O 1
ATOM 2796 N N . ARG A 1 340 ? -17.362 -6.879 -16.413 1.00 58.12 340 ARG A N 1
ATOM 2797 C CA . ARG A 1 340 ? -16.930 -6.836 -17.824 1.00 58.12 340 ARG A CA 1
ATOM 2798 C C . ARG A 1 340 ? -17.253 -8.142 -18.549 1.00 58.12 340 ARG A C 1
ATOM 2800 O O . ARG A 1 340 ? -17.730 -8.102 -19.678 1.00 58.12 340 ARG A O 1
ATOM 2807 N N . LEU A 1 341 ? -17.045 -9.283 -17.891 1.00 59.31 341 LEU A N 1
ATOM 2808 C CA . LEU A 1 341 ? -17.372 -10.602 -18.440 1.00 59.31 341 LEU A CA 1
ATOM 2809 C C . LEU A 1 341 ? -18.884 -10.820 -18.600 1.00 59.31 341 LEU A C 1
ATOM 2811 O O . LEU A 1 341 ? -19.293 -11.522 -19.521 1.00 59.31 341 LEU A O 1
ATOM 2815 N N . SER A 1 342 ? -19.716 -10.214 -17.745 1.00 57.22 342 SER A N 1
ATOM 2816 C CA . SER A 1 342 ? -21.177 -10.298 -17.858 1.00 57.22 342 SER A CA 1
ATOM 2817 C C . SER A 1 342 ? -21.768 -9.361 -18.916 1.00 57.22 342 SER A C 1
ATOM 2819 O O . SER A 1 342 ? -22.762 -9.719 -19.535 1.00 57.22 342 SER A O 1
ATOM 2821 N N . ARG A 1 343 ? -21.148 -8.200 -19.173 1.00 52.25 343 ARG A N 1
ATOM 2822 C CA . ARG A 1 343 ? -21.542 -7.264 -20.250 1.00 52.25 343 ARG A CA 1
ATOM 2823 C C . ARG A 1 343 ? -21.099 -7.699 -21.651 1.00 52.25 343 ARG A C 1
ATOM 2825 O O . ARG A 1 343 ? -21.569 -7.136 -22.630 1.00 52.25 343 ARG A O 1
ATOM 2832 N N . GLY A 1 344 ? -20.180 -8.659 -21.746 1.00 48.50 344 GLY A N 1
ATOM 2833 C CA . GLY A 1 344 ? -19.711 -9.245 -23.006 1.00 48.50 344 GLY A CA 1
ATOM 2834 C C . GLY A 1 344 ? -20.499 -10.477 -23.471 1.00 48.50 344 GLY A C 1
ATOM 2835 O O . GLY A 1 344 ? -19.970 -11.227 -24.292 1.00 48.50 344 GLY A O 1
ATOM 2836 N N . ARG A 1 345 ? -21.696 -10.721 -22.919 1.00 42.44 345 ARG A N 1
ATOM 2837 C CA . ARG A 1 345 ? -22.618 -11.784 -23.344 1.00 42.44 345 ARG A CA 1
ATOM 2838 C C . ARG A 1 345 ? -23.802 -11.220 -24.103 1.00 42.44 345 ARG A C 1
ATOM 2840 O O . ARG A 1 345 ? -24.368 -10.219 -23.615 1.00 42.44 345 ARG A O 1
#

Secondary structure (DSSP, 8-state):
---------------HHHHHHHHHHHHHHHHTT-HHHHHHHHHHHHHHHHHHHHHHHHHGGGS-HHHHHHHHHHHTTS-HHHHHHHHHHHHHH--TT-HHHHHHHHHHHS-TTT-TTHHHHHHTTTBHHHHHHHHHHHHHS-TTSHHHHHHHHHHTTHHHHHHHHHHHHT----PPPPPGGGB-GGG----S-HHHHHHHHHHHHHHHHHHHHHHHH--SGGGHHHHHHHHHHHHHHHHHHHTPPPPSSHHHHHHHHHHHIIIIIHHHHGGGTGGG-TT-HHHHHHHHHHTS-TT-HHHHHHHHHHHHHHHHHT-TT-HHHHHHHHHHHHHHHHHHHHHHHHHT-

Organism: NCBI:txid239935

Foldseek 3Di:
DDDDDDDDDDPPLCEPVNLVVLVVVLVVCVVVVVNVVSVVSVVVSLVCLLVHLLVCLVCQVVDDPVVLLVVLVVLLPDALVSNLSNLVSLLVRADQVDPSSVVSSCVNQPPPPACARLLSLLLALQFPSSLVSLVSCLVRHDCPDPSNVSSVCSVVSVSLLVQLLVLLLPNDQHGDYDDPVRGDPVLLDAFDFLVVLLVLLVQLLVLVVVLLVLLLPDPDPPCLLVSLVSLVSNLVSLLVNQPTRAHNDPVSSLVSLVSNLVSPVCLSSCVSVCCVVPDDSVVSNVVSVVPPDPPCVVSVVSNVSVVSNVVSNSPSPGSSSSSSSNVVNVVVVVVVVVVVVVVVD

Radius of gyration: 25.86 Å; Cα contacts (8 Å, |Δi|>4): 346; chains: 1; bounding box: 59×65×73 Å

Mean predicted aligned error: 10.12 Å

Sequence (345 aa):
MACCVSSGHAADSFDFQHLREYQKLTCQYSQERNLSKAAETDAQLRQLLPKIIPNIIKDLPSISQHRQTLLSIYLRKLPDEDYLNVAECLVQYVNFNNSEQVQFLENTLFEPFESSRDNFFAMNWRNARVRQLCKQLQERIDPKNPIHGKMTAILNGEEFKNMMQEAFRGDFRIPMRLPHRDDEPQFQKWGASEKDQMAAIKNLREEWDKACKALLDMKGKENVDQVAQAWKKATGAAEKVMNLLPPPAENARHHIGLYFYQNFFKECRDLAQAGQEPDSTYQKVLHKFLKFDENDKELWDKLMPFGEFYKTMSNADSYLNEEAVYLHTEANRQDERTKRLSRGR

pLDDT: mean 79.71, std 15.4, range [23.59, 97.0]

Solvent-accessible surface area (backbone atoms only — not comparable to full-atom values): 19069 Å² total; per-residue (Å²): 134,86,81,88,82,88,81,83,86,72,80,77,80,62,45,74,66,55,58,50,53,46,53,51,50,26,50,50,27,47,75,72,67,38,55,67,61,16,51,52,46,46,52,54,49,56,73,44,44,61,77,27,48,58,52,48,63,71,44,43,92,80,48,57,67,72,55,54,52,53,48,26,57,51,53,61,66,44,58,70,68,59,31,49,50,40,51,51,43,49,66,70,64,48,51,72,89,37,67,67,50,41,51,51,48,48,56,39,62,39,51,97,85,73,54,49,47,50,38,31,51,20,71,31,33,57,26,40,66,53,42,50,50,39,52,55,48,50,77,59,49,58,82,86,40,74,64,38,59,51,37,52,33,23,71,72,42,48,45,31,36,53,51,44,55,40,45,60,70,69,83,56,76,74,48,83,77,71,73,72,90,50,36,36,73,92,72,72,57,65,40,63,54,64,70,58,52,48,50,42,50,50,50,24,44,56,32,40,54,50,21,47,48,42,52,66,69,52,88,55,75,91,48,44,68,60,29,26,52,32,22,43,50,21,27,58,31,35,51,56,53,47,67,49,43,50,42,87,46,68,69,51,38,51,52,49,16,49,51,45,22,71,69,40,46,49,72,63,40,44,50,74,62,43,76,72,45,100,78,45,72,60,50,54,36,51,55,54,56,70,66,52,63,87,84,42,59,72,60,50,66,51,45,43,35,57,60,50,29,54,55,46,68,61,41,55,85,15,61,55,54,54,39,27,54,49,52,55,46,53,51,52,52,52,51,50,51,51,55,53,61,60,70,73,107